Protein AF-A0A8T3PLX0-F1 (afdb_monomer_lite)

Sequence (278 aa):
MLVQTVNFISRRFQNVRSRTGQDPLANMEIDPLRPLNNLFWGYIQDEQHRLTLGRRNYEYDHHYGLRLEGKAVQDFRPADTRSKFLEGFHHLLRLCTVFYKQDDDTTVKADAFPVLNALKEVHLVLSQGAHNQFGDLPSTARIEMLMQEWLLARPEFREFLPTRIMVAYPEPWMDRVDAMKKLQGWTDTSVLHFRNLGMFGEQLLLSIRWGHWSDEFEPVKALNWARFFRPQAQGYIHAYRAATGVDLSADPTVNSPVDSTLPSVLLQKRLASQQRAS

pLDDT: mean 87.02, std 8.35, range [56.19, 97.38]

Structure (mmCIF, N/CA/C/O backbone):
data_AF-A0A8T3PLX0-F1
#
_entry.id   AF-A0A8T3PLX0-F1
#
loop_
_atom_site.group_PDB
_atom_site.id
_atom_site.type_symbol
_atom_site.label_atom_id
_atom_site.label_alt_id
_atom_site.label_comp_id
_atom_site.label_asym_id
_atom_site.label_entity_id
_atom_site.label_seq_id
_atom_site.pdbx_PDB_ins_code
_atom_site.Cartn_x
_atom_site.Cartn_y
_atom_site.Cartn_z
_atom_site.occupancy
_atom_site.B_iso_or_equiv
_atom_site.auth_seq_id
_atom_site.auth_comp_id
_atom_site.auth_asym_id
_atom_site.auth_atom_id
_atom_site.pdbx_PDB_model_num
ATOM 1 N N . MET A 1 1 ? -5.568 -3.834 8.697 1.00 87.19 1 MET A N 1
ATOM 2 C CA . MET A 1 1 ? -5.661 -3.818 10.175 1.00 87.19 1 MET A CA 1
ATOM 3 C C . MET A 1 1 ? -6.176 -2.495 10.728 1.00 87.19 1 MET A C 1
ATOM 5 O O . MET A 1 1 ? -7.030 -2.565 11.590 1.00 87.19 1 MET A O 1
ATOM 9 N N . LEU A 1 2 ? -5.762 -1.320 10.225 1.00 90.56 2 LEU A N 1
ATOM 10 C CA . LEU A 1 2 ? -6.274 -0.011 10.684 1.00 90.56 2 LEU A CA 1
ATOM 11 C C . LEU A 1 2 ? -7.813 0.045 10.807 1.00 90.56 2 LEU A C 1
ATOM 13 O O . LEU A 1 2 ? -8.345 0.199 11.902 1.00 90.56 2 LEU A O 1
ATOM 17 N N . VAL A 1 3 ? -8.521 -0.193 9.697 1.00 89.50 3 VAL A N 1
ATOM 18 C CA . VAL A 1 3 ? -9.997 -0.190 9.650 1.00 89.50 3 VAL A CA 1
ATOM 19 C C . VAL A 1 3 ? -10.603 -1.210 10.622 1.00 89.50 3 VAL A C 1
ATOM 21 O O . VAL A 1 3 ? -11.602 -0.938 11.279 1.00 89.50 3 VAL A O 1
ATOM 24 N N . GLN A 1 4 ? -9.989 -2.393 10.746 1.00 89.06 4 GLN A N 1
ATOM 25 C CA . GLN A 1 4 ? -10.444 -3.421 11.685 1.00 89.06 4 GLN A CA 1
ATOM 26 C C . GLN A 1 4 ? -10.292 -2.935 13.129 1.00 89.06 4 GLN A C 1
ATOM 28 O O . GLN A 1 4 ? -11.245 -3.041 13.892 1.00 89.06 4 GLN A O 1
ATOM 33 N N . THR A 1 5 ? -9.148 -2.345 13.488 1.00 90.50 5 THR A N 1
ATOM 34 C CA . THR A 1 5 ? -8.894 -1.777 14.819 1.00 90.50 5 THR A CA 1
ATOM 35 C C . THR A 1 5 ? -9.965 -0.768 15.198 1.00 90.50 5 THR A C 1
ATOM 37 O O . THR A 1 5 ? -10.588 -0.913 16.249 1.00 90.50 5 THR A O 1
ATOM 40 N N . VAL A 1 6 ? -10.228 0.205 14.324 1.00 90.31 6 VAL A N 1
ATOM 41 C CA . VAL A 1 6 ? -11.250 1.221 14.590 1.00 90.31 6 VAL A CA 1
ATOM 42 C C . VAL A 1 6 ? -12.630 0.581 14.723 1.00 90.31 6 VAL A C 1
ATOM 44 O O . VAL A 1 6 ? -13.338 0.895 15.668 1.00 90.31 6 VAL A O 1
ATOM 47 N N . ASN A 1 7 ? -12.988 -0.385 13.874 1.00 89.19 7 ASN A N 1
ATOM 48 C CA . ASN A 1 7 ? -14.279 -1.072 13.974 1.00 89.19 7 ASN A CA 1
ATOM 49 C C . ASN A 1 7 ? -14.461 -1.839 15.296 1.00 89.19 7 ASN A C 1
ATOM 51 O O . ASN A 1 7 ? -15.555 -1.823 15.859 1.00 89.19 7 ASN A O 1
ATOM 55 N N . PHE A 1 8 ? -13.418 -2.503 15.806 1.00 88.00 8 PHE A N 1
ATOM 56 C CA . PHE A 1 8 ? -13.477 -3.180 17.108 1.00 88.00 8 PHE A CA 1
ATOM 57 C C . PHE A 1 8 ? -13.639 -2.181 18.259 1.00 88.00 8 PHE A C 1
ATOM 59 O O . PHE A 1 8 ? -14.468 -2.401 19.141 1.00 88.00 8 PHE A O 1
ATOM 66 N N . ILE A 1 9 ? -12.916 -1.060 18.213 1.00 88.31 9 ILE A N 1
ATOM 67 C CA . ILE A 1 9 ? -13.046 0.020 19.198 1.00 88.31 9 ILE A CA 1
ATOM 68 C C . ILE A 1 9 ? -14.454 0.629 19.129 1.00 88.31 9 ILE A C 1
ATOM 70 O O . ILE A 1 9 ? -15.142 0.694 20.143 1.00 88.31 9 ILE A O 1
ATOM 74 N N . SER A 1 10 ? -14.942 0.989 17.939 1.00 88.00 10 SER A N 1
ATOM 75 C CA . SER A 1 10 ? -16.284 1.548 17.738 1.00 88.00 10 SER A CA 1
ATOM 76 C C . SER A 1 10 ? -17.392 0.618 18.236 1.00 88.00 10 SER A C 1
ATOM 78 O O . SER A 1 10 ? -18.343 1.085 18.858 1.00 88.00 10 SER A O 1
ATOM 80 N N . ARG A 1 11 ? -17.273 -0.699 18.017 1.00 86.69 11 ARG A N 1
ATOM 81 C CA . ARG A 1 11 ? -18.225 -1.677 18.570 1.00 86.69 11 ARG A CA 1
ATOM 82 C C . ARG A 1 11 ? -18.204 -1.700 20.089 1.00 86.69 11 ARG A C 1
ATOM 84 O O . ARG A 1 11 ? -19.271 -1.742 20.696 1.00 86.69 11 ARG A O 1
ATOM 91 N N . ARG A 1 12 ? -17.020 -1.612 20.704 1.00 84.75 12 ARG A N 1
ATOM 92 C CA . ARG A 1 12 ? -16.914 -1.533 22.163 1.00 84.75 12 ARG A CA 1
ATOM 93 C C . ARG A 1 12 ? -17.594 -0.279 22.716 1.00 84.75 12 ARG A C 1
ATOM 95 O O . ARG A 1 12 ? -18.319 -0.403 23.701 1.00 84.75 12 ARG A O 1
ATOM 102 N N . PHE A 1 13 ? -17.420 0.874 22.062 1.00 83.44 13 PHE A N 1
ATOM 103 C CA . PHE A 1 13 ? -18.099 2.137 22.403 1.00 83.44 13 PHE A CA 1
ATOM 104 C C . PHE A 1 13 ? -19.628 2.034 22.330 1.00 83.44 13 PHE A C 1
ATOM 106 O O . PHE A 1 13 ? -20.323 2.596 23.167 1.00 83.44 13 PHE A O 1
ATOM 113 N N . GLN A 1 14 ? -20.154 1.276 21.366 1.00 84.31 14 GLN A N 1
ATOM 114 C CA . GLN A 1 14 ? -21.589 0.988 21.246 1.00 84.31 14 GLN A CA 1
ATOM 115 C C . GLN A 1 14 ? -22.065 -0.134 22.184 1.00 84.31 14 GLN A C 1
ATOM 117 O O . GLN A 1 14 ? -23.212 -0.564 22.100 1.00 84.31 14 GLN A O 1
ATOM 122 N N . ASN A 1 15 ? -21.186 -0.649 23.049 1.00 84.44 15 ASN A N 1
ATOM 123 C CA . ASN A 1 15 ? -21.439 -1.800 2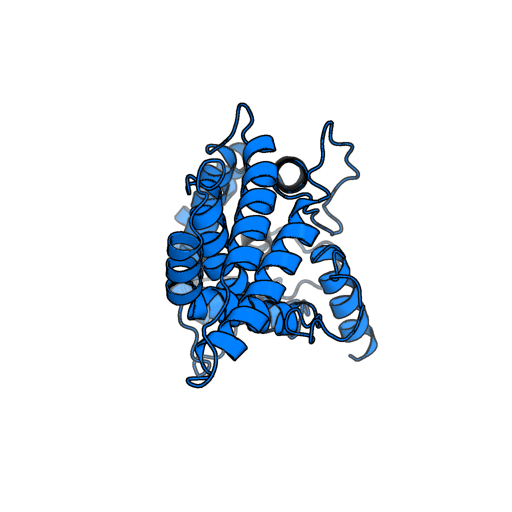3.912 1.00 84.44 15 ASN A CA 1
ATOM 124 C C . ASN A 1 15 ? -21.896 -3.063 23.147 1.00 84.44 15 ASN A C 1
ATOM 126 O O . ASN A 1 15 ? -22.687 -3.867 23.640 1.00 84.44 15 ASN A O 1
ATOM 130 N N . VAL A 1 16 ? -21.395 -3.246 21.921 1.00 83.88 16 VAL A N 1
ATOM 131 C CA . VAL A 1 16 ? -21.672 -4.416 21.083 1.00 83.88 16 VAL A CA 1
ATOM 132 C C . VAL A 1 16 ? -20.606 -5.475 21.332 1.00 83.88 16 VAL A C 1
ATOM 134 O O . VAL A 1 16 ? -19.431 -5.275 21.022 1.00 83.88 16 VAL A O 1
ATOM 137 N N . ARG A 1 17 ? -21.028 -6.634 21.841 1.00 78.06 17 ARG A N 1
ATOM 138 C CA . ARG A 1 17 ? -20.139 -7.769 22.115 1.00 78.06 17 ARG A CA 1
ATOM 139 C C . ARG A 1 17 ? -19.544 -8.356 20.833 1.00 78.06 17 ARG A C 1
ATOM 141 O O . ARG A 1 17 ? -20.221 -8.471 19.803 1.00 78.06 17 ARG A O 1
ATOM 148 N N . SER A 1 18 ? -18.289 -8.794 20.904 1.00 74.44 18 SER A N 1
ATOM 149 C CA . SER A 1 18 ? -17.660 -9.555 19.821 1.00 74.44 18 SER A CA 1
ATOM 150 C C . SER A 1 18 ? -18.424 -10.855 19.522 1.00 74.44 18 SER A C 1
ATOM 152 O O . SER A 1 18 ? -18.787 -11.613 20.421 1.00 74.44 18 SER A O 1
ATOM 154 N N . ARG A 1 19 ? -18.639 -11.156 18.233 1.00 67.25 19 ARG A N 1
ATOM 155 C CA . ARG A 1 19 ? -19.353 -12.369 17.780 1.00 67.25 19 ARG A CA 1
ATOM 156 C C . ARG A 1 19 ? -18.564 -13.665 18.004 1.00 67.25 19 ARG A C 1
ATOM 158 O O . ARG A 1 19 ? -19.139 -14.740 17.899 1.00 67.25 19 ARG A O 1
ATOM 165 N N . THR A 1 20 ? -17.260 -13.588 18.270 1.00 63.97 20 THR A N 1
ATOM 166 C CA . THR A 1 20 ? -16.352 -14.749 18.303 1.00 63.97 20 THR A CA 1
ATOM 167 C C . THR A 1 20 ? -16.112 -15.327 19.700 1.00 63.97 20 THR A C 1
ATOM 169 O O . THR A 1 20 ? -15.170 -16.091 19.880 1.00 63.97 20 THR A O 1
ATOM 172 N N . GLY A 1 21 ? -16.938 -14.990 20.697 1.00 61.47 21 GLY A N 1
ATOM 173 C CA . GLY A 1 21 ? -16.857 -15.530 22.066 1.00 61.47 21 GLY A CA 1
ATOM 174 C C . GLY A 1 21 ? -15.700 -14.963 22.901 1.00 61.47 21 GLY A C 1
ATOM 175 O O . GLY A 1 21 ? -15.902 -14.626 24.065 1.00 61.47 21 GLY A O 1
ATOM 176 N N . GLN A 1 22 ? -14.528 -14.773 22.292 1.00 68.50 22 GLN A N 1
ATOM 177 C CA . GLN A 1 22 ? -13.427 -13.980 22.831 1.00 68.50 22 GLN A CA 1
ATOM 178 C C . GLN A 1 22 ? -13.669 -12.496 22.534 1.00 68.50 22 GLN A C 1
ATOM 180 O O . GLN A 1 22 ? -13.756 -12.084 21.372 1.00 68.50 22 GLN A O 1
ATOM 185 N N . ASP A 1 23 ? -13.789 -11.701 23.595 1.00 75.88 23 ASP A N 1
ATOM 186 C CA . ASP A 1 23 ? -13.908 -10.246 23.524 1.00 75.88 23 ASP A CA 1
ATOM 187 C C . ASP A 1 23 ? -12.836 -9.596 24.415 1.00 75.88 23 ASP A C 1
ATOM 189 O O . ASP A 1 23 ? -13.100 -9.291 25.579 1.00 75.88 23 ASP A O 1
ATOM 193 N N . PRO A 1 24 ? -11.604 -9.415 23.897 1.00 78.62 24 PRO A N 1
ATOM 194 C CA . PRO A 1 24 ? -10.494 -8.846 24.664 1.00 78.62 24 PRO A CA 1
ATOM 195 C C . PRO A 1 24 ? -10.759 -7.416 25.154 1.00 78.62 24 PRO A C 1
ATOM 197 O O . PRO A 1 24 ? -10.095 -6.952 26.076 1.00 78.62 24 PRO A O 1
ATOM 200 N N . LEU A 1 25 ? -11.717 -6.714 24.537 1.00 82.19 25 LEU A N 1
ATOM 201 C CA . LEU A 1 25 ? -12.095 -5.349 24.898 1.00 82.19 25 LEU A CA 1
ATOM 202 C C . LEU A 1 25 ? -13.254 -5.303 25.906 1.00 82.19 25 LEU A C 1
ATOM 204 O O . LEU A 1 25 ? -13.581 -4.218 26.385 1.00 82.19 25 LEU A O 1
ATOM 208 N N . ALA A 1 26 ? -13.872 -6.439 26.254 1.00 75.75 26 ALA A N 1
ATOM 209 C CA . ALA A 1 26 ? -15.035 -6.475 27.145 1.00 75.75 26 ALA A CA 1
ATOM 210 C C . ALA A 1 26 ? -14.752 -5.817 28.503 1.00 75.75 26 ALA A C 1
ATOM 212 O O . ALA A 1 26 ? -15.547 -5.002 28.961 1.00 75.75 26 ALA A O 1
ATOM 213 N N . ASN A 1 27 ? -13.581 -6.083 29.086 1.00 71.69 27 ASN A N 1
ATOM 214 C CA . ASN A 1 27 ? -13.183 -5.534 30.387 1.00 71.69 27 ASN A CA 1
ATOM 215 C C . ASN A 1 27 ? -12.572 -4.128 30.300 1.00 71.69 27 ASN A C 1
ATOM 217 O O . ASN A 1 27 ? -12.205 -3.555 31.321 1.00 71.69 27 ASN A O 1
ATOM 221 N N . MET A 1 28 ? -12.445 -3.564 29.097 1.00 69.69 28 MET A N 1
ATOM 222 C CA . MET A 1 28 ? -11.996 -2.188 28.913 1.00 69.69 28 MET A CA 1
ATOM 223 C C . MET A 1 28 ? -13.212 -1.247 28.943 1.00 69.69 28 MET A C 1
ATOM 225 O O . MET A 1 28 ? -13.583 -0.665 27.926 1.00 69.69 28 MET A O 1
ATOM 229 N N . GLU A 1 29 ? -13.889 -1.167 30.093 1.00 61.53 29 GLU A N 1
ATOM 230 C CA . GLU A 1 29 ? -14.909 -0.145 30.387 1.00 61.53 29 GLU A CA 1
ATOM 231 C C . GLU A 1 29 ? -14.202 1.161 30.765 1.00 61.53 29 GLU A C 1
ATOM 233 O O . GLU A 1 29 ? -13.299 1.157 31.597 1.00 61.53 29 GLU A O 1
ATOM 238 N N . ILE A 1 30 ? -14.526 2.272 30.097 1.00 63.31 30 ILE A N 1
ATOM 239 C CA . ILE A 1 30 ? -13.592 3.402 29.982 1.00 63.31 30 ILE A CA 1
ATOM 240 C C . ILE A 1 30 ? -14.118 4.690 30.630 1.00 63.31 30 ILE A C 1
ATOM 242 O O . ILE A 1 30 ? -15.135 5.229 30.200 1.00 63.31 30 ILE A O 1
ATOM 246 N N . ASP A 1 31 ? -13.324 5.245 31.553 1.00 62.31 31 ASP A N 1
ATOM 247 C CA . ASP A 1 31 ? -13.280 6.671 31.936 1.00 62.31 31 ASP A CA 1
ATOM 248 C C . ASP A 1 31 ? -12.261 7.496 31.082 1.00 62.31 31 ASP A C 1
ATOM 250 O O . ASP A 1 31 ? -12.619 8.582 30.621 1.00 62.31 31 ASP A O 1
ATOM 254 N N . PRO A 1 32 ? -11.057 6.982 30.707 1.00 69.31 32 PRO A N 1
ATOM 255 C CA . PRO A 1 32 ? -10.049 7.720 29.910 1.00 69.31 32 PRO A CA 1
ATOM 256 C C . PRO A 1 32 ? -10.446 8.246 28.516 1.00 69.31 32 PRO A C 1
ATOM 258 O O . PRO A 1 32 ? -9.929 9.269 28.079 1.00 69.31 32 PRO A O 1
ATOM 261 N N . LEU A 1 33 ? -11.347 7.579 27.781 1.00 72.31 33 LEU A N 1
ATOM 262 C CA . LEU A 1 33 ? -11.781 8.019 26.444 1.00 72.31 33 LEU A CA 1
ATOM 263 C C . LEU A 1 33 ? -13.003 8.952 26.482 1.00 72.31 33 LEU A C 1
ATOM 265 O O . LEU A 1 33 ? -13.476 9.375 25.424 1.00 72.31 33 LEU A O 1
ATOM 269 N N . ARG A 1 34 ? -13.498 9.328 27.671 1.00 79.25 34 ARG A N 1
ATOM 270 C CA . ARG A 1 34 ? -14.586 10.310 27.824 1.00 79.25 34 ARG A CA 1
ATOM 271 C C . ARG A 1 34 ? -14.326 11.622 27.056 1.00 79.25 34 ARG A C 1
ATOM 273 O O . ARG A 1 34 ? -15.269 12.101 26.426 1.00 79.25 34 ARG A O 1
ATOM 280 N N . PRO A 1 35 ? -13.097 12.182 26.999 1.00 83.81 35 PRO A N 1
ATOM 281 C CA . PRO A 1 35 ? -12.817 13.380 26.201 1.00 83.81 35 PRO A CA 1
ATOM 282 C C . PRO A 1 35 ? -13.018 13.183 24.692 1.00 83.81 35 PRO A C 1
ATOM 284 O O . PRO A 1 35 ? -13.370 14.125 23.987 1.00 83.81 35 PRO A O 1
ATOM 287 N N . LEU A 1 36 ? -12.834 11.958 24.185 1.00 83.12 36 LEU A N 1
ATOM 288 C CA . LEU A 1 36 ? -12.997 11.630 22.765 1.00 83.12 36 LEU A CA 1
ATOM 289 C C . LEU A 1 36 ? -14.424 11.194 22.408 1.00 83.12 36 LEU A C 1
ATOM 291 O O . LEU A 1 36 ? -14.697 10.900 21.244 1.00 83.12 36 LEU A O 1
ATOM 295 N N . ASN A 1 37 ? -15.343 11.170 23.376 1.00 84.75 37 ASN A N 1
ATOM 296 C CA . ASN A 1 37 ? -16.688 10.628 23.200 1.00 84.75 37 ASN A CA 1
ATOM 297 C C . ASN A 1 37 ? -17.444 11.295 22.040 1.00 84.75 37 ASN A C 1
ATOM 299 O O . ASN A 1 37 ? -17.976 10.604 21.177 1.00 84.75 37 ASN A O 1
ATOM 303 N N . ASN A 1 38 ? -17.428 12.630 21.962 1.00 86.50 38 ASN A N 1
ATOM 304 C CA . ASN A 1 38 ? -18.122 13.365 20.897 1.00 86.50 38 ASN A CA 1
ATOM 305 C C . ASN A 1 38 ? -17.549 13.057 19.505 1.00 86.50 38 ASN A C 1
ATOM 307 O O . ASN A 1 38 ? -18.300 12.945 18.539 1.00 86.50 38 ASN A O 1
ATOM 311 N N . LEU A 1 39 ? -16.229 12.874 19.405 1.00 87.75 39 LEU A N 1
ATOM 312 C CA . LEU A 1 39 ? -15.559 12.547 18.145 1.00 87.75 39 LEU A CA 1
ATOM 313 C C . LEU A 1 39 ? -15.894 11.121 17.696 1.00 87.75 39 LEU A C 1
ATOM 315 O O . LEU A 1 39 ? -16.220 10.902 16.531 1.00 87.75 39 LEU A O 1
ATOM 319 N N . PHE A 1 40 ? -15.863 10.157 18.622 1.00 85.88 40 PHE A N 1
ATOM 320 C CA . PHE A 1 40 ? -16.219 8.770 18.324 1.00 85.88 40 PHE A CA 1
ATOM 321 C C . PHE A 1 40 ? -17.693 8.609 17.977 1.00 85.88 40 PHE A C 1
ATOM 323 O O . PHE A 1 40 ? -17.999 7.913 17.012 1.00 85.88 40 PHE A O 1
ATOM 330 N N . TRP A 1 41 ? -18.599 9.257 18.712 1.00 88.12 41 TRP A N 1
ATOM 331 C CA . TRP A 1 41 ? -20.021 9.222 18.378 1.00 88.12 41 TRP A CA 1
ATOM 332 C C . TRP A 1 41 ? -20.308 9.873 17.034 1.00 88.12 41 TRP A C 1
ATOM 334 O O . TRP A 1 41 ? -21.056 9.285 16.260 1.00 88.12 41 TRP A O 1
ATOM 344 N N . GLY A 1 42 ? -19.664 10.998 16.709 1.00 88.81 42 GLY A N 1
ATOM 345 C CA . GLY A 1 42 ? -19.757 11.593 15.374 1.00 88.81 42 GLY A CA 1
ATOM 346 C C . GLY A 1 42 ? -19.292 10.624 14.283 1.00 88.81 42 GLY A C 1
ATOM 347 O O . GLY A 1 42 ? -20.029 10.356 13.340 1.00 88.81 42 GLY A O 1
ATOM 348 N N . TYR A 1 43 ? -18.120 10.007 14.458 1.00 89.31 43 TYR A N 1
ATOM 349 C CA . TYR A 1 43 ? -17.585 9.011 13.520 1.00 89.31 43 TYR A CA 1
ATOM 350 C C . TYR A 1 43 ? -18.466 7.753 13.382 1.00 89.31 43 TYR A C 1
ATOM 352 O O . TYR A 1 43 ? -18.518 7.139 12.315 1.00 89.31 43 TYR A O 1
ATOM 360 N N . ILE A 1 44 ? -19.135 7.334 14.459 1.00 88.12 44 ILE A N 1
ATOM 361 C CA . ILE A 1 44 ? -20.063 6.195 14.460 1.00 88.12 44 ILE A CA 1
ATOM 362 C C . ILE A 1 44 ? -21.376 6.559 13.759 1.00 88.12 44 ILE A C 1
ATOM 364 O O . ILE A 1 44 ? -21.865 5.773 12.955 1.00 88.12 44 ILE A O 1
ATOM 368 N N . GLN A 1 45 ? -21.941 7.731 14.046 1.00 88.94 45 GLN A N 1
ATOM 369 C CA . GLN A 1 45 ? -23.195 8.196 13.446 1.00 88.94 45 GLN A CA 1
ATOM 370 C C . GLN A 1 45 ? -23.054 8.469 11.947 1.00 88.94 45 GLN A C 1
ATOM 372 O O . GLN A 1 45 ? -23.998 8.247 11.191 1.00 88.94 45 GLN A O 1
ATOM 377 N N . ASP A 1 46 ? -21.865 8.873 11.502 1.00 88.50 46 ASP A N 1
ATOM 378 C CA . ASP A 1 46 ? -21.561 9.120 10.091 1.00 88.50 46 ASP A CA 1
ATOM 379 C C . ASP A 1 46 ? -21.388 7.832 9.255 1.00 88.50 46 ASP A C 1
ATOM 381 O O . ASP A 1 46 ? -20.903 7.859 8.126 1.00 88.50 46 ASP A O 1
ATOM 385 N N . GLU A 1 47 ? -21.800 6.668 9.774 1.00 84.31 47 GLU A N 1
ATOM 386 C CA . GLU A 1 47 ? -21.667 5.383 9.083 1.00 84.31 47 GLU A CA 1
ATOM 387 C C . GLU A 1 47 ? -22.322 5.361 7.696 1.00 84.31 47 GLU A C 1
ATOM 389 O O . GLU A 1 47 ? -21.781 4.729 6.789 1.00 84.31 47 GLU A O 1
ATOM 394 N N . GLN A 1 48 ? -23.422 6.093 7.511 1.00 84.31 48 GLN A N 1
ATOM 395 C CA . GLN A 1 48 ? -24.141 6.187 6.237 1.00 84.31 48 GLN A CA 1
ATOM 396 C C . GLN A 1 48 ? -23.329 6.835 5.103 1.00 84.31 48 GLN A C 1
ATOM 398 O O . GLN A 1 48 ? -23.556 6.509 3.939 1.00 84.31 48 GLN A O 1
ATOM 403 N N . HIS A 1 49 ? -22.389 7.733 5.421 1.00 85.31 49 HIS A N 1
ATOM 404 C CA . HIS A 1 49 ? -21.565 8.421 4.422 1.00 85.31 49 HIS A CA 1
ATOM 405 C C . HIS A 1 49 ? -20.217 7.730 4.191 1.00 85.31 49 HIS A C 1
ATOM 407 O O . HIS A 1 49 ? -19.478 8.103 3.278 1.00 85.31 49 HIS A O 1
ATOM 413 N N . ARG A 1 50 ? -19.894 6.698 4.980 1.00 85.94 50 ARG A N 1
ATOM 414 C CA . ARG A 1 50 ? -18.663 5.924 4.811 1.00 85.94 50 ARG A CA 1
ATOM 415 C C . ARG A 1 50 ? -18.792 4.889 3.703 1.00 85.94 50 ARG A C 1
ATOM 417 O O . ARG A 1 50 ? -19.844 4.295 3.461 1.00 85.94 50 ARG A O 1
ATOM 424 N N . LEU A 1 51 ? -17.668 4.604 3.061 1.00 86.19 51 LEU A N 1
ATOM 425 C CA . LEU A 1 51 ? -17.563 3.561 2.055 1.00 86.19 51 LEU A CA 1
ATOM 426 C C . LEU A 1 51 ? -17.785 2.179 2.671 1.00 86.19 51 LEU A C 1
ATOM 428 O O . LEU A 1 51 ? -17.015 1.704 3.511 1.00 86.19 51 LEU A O 1
ATOM 432 N N . THR A 1 52 ? -18.800 1.482 2.167 1.00 87.62 52 THR A N 1
ATOM 433 C CA . THR A 1 52 ? -19.066 0.097 2.552 1.00 87.62 52 THR A CA 1
ATOM 434 C C . THR A 1 52 ? -17.948 -0.835 2.081 1.00 87.62 52 THR A C 1
ATOM 436 O O . THR A 1 52 ? -17.289 -0.608 1.062 1.00 87.62 52 THR A O 1
ATOM 439 N N . LEU A 1 53 ? -17.753 -1.940 2.810 1.00 86.56 53 LEU A N 1
ATOM 440 C CA . LEU A 1 53 ? -16.764 -2.962 2.452 1.00 86.56 53 LEU A CA 1
ATOM 441 C C . LEU A 1 53 ? -17.013 -3.532 1.049 1.00 86.56 53 LEU A C 1
ATOM 443 O O . LEU A 1 53 ? -16.065 -3.716 0.291 1.00 86.56 53 LEU A O 1
ATOM 447 N N . GLY A 1 54 ? -18.282 -3.770 0.701 1.00 87.00 54 GLY A N 1
ATOM 448 C CA . GLY A 1 54 ? -18.672 -4.252 -0.622 1.00 87.00 54 GLY A CA 1
ATOM 449 C C . GLY A 1 54 ? -18.240 -3.285 -1.721 1.00 87.00 54 GLY A C 1
ATOM 450 O O . GLY A 1 54 ? -17.543 -3.695 -2.645 1.00 87.00 54 GLY A O 1
ATOM 451 N N . ARG A 1 55 ? -18.559 -1.989 -1.578 1.00 86.19 55 ARG A N 1
ATOM 452 C CA . ARG A 1 55 ? -18.177 -0.970 -2.566 1.00 86.19 55 ARG A CA 1
ATOM 453 C C . ARG A 1 55 ? -16.659 -0.874 -2.727 1.00 86.19 55 ARG A C 1
ATOM 455 O O . ARG A 1 55 ? -16.176 -0.853 -3.850 1.00 86.19 55 ARG A O 1
ATOM 462 N N . ARG A 1 56 ? -15.896 -0.911 -1.628 1.00 87.12 56 ARG A N 1
ATOM 463 C CA . ARG A 1 56 ? -14.421 -0.945 -1.692 1.00 87.12 56 ARG A CA 1
ATOM 464 C C . ARG A 1 56 ? -13.894 -2.152 -2.457 1.00 87.12 56 ARG A C 1
ATOM 466 O O . ARG A 1 56 ? -12.952 -2.013 -3.225 1.00 87.12 56 ARG A O 1
ATOM 473 N N . ASN A 1 57 ? -14.489 -3.322 -2.243 1.00 88.94 57 ASN A N 1
ATOM 474 C CA . ASN A 1 57 ? -14.027 -4.552 -2.871 1.00 88.94 57 ASN A CA 1
ATOM 475 C C . ASN A 1 57 ? -14.241 -4.544 -4.393 1.00 88.94 57 ASN A C 1
ATOM 477 O O . ASN A 1 57 ? -13.325 -4.893 -5.130 1.00 88.94 57 ASN A O 1
ATOM 481 N N . TYR A 1 58 ? -15.410 -4.081 -4.857 1.00 87.81 58 TYR A N 1
ATOM 482 C CA . TYR A 1 58 ? -15.677 -3.899 -6.289 1.00 87.81 58 TYR A CA 1
ATOM 483 C C . TYR A 1 58 ? -14.663 -2.952 -6.940 1.00 87.81 58 TYR A C 1
ATOM 485 O O . TYR A 1 58 ? -14.165 -3.226 -8.025 1.00 87.81 58 TYR A O 1
ATOM 493 N N . GLU A 1 59 ? -14.316 -1.865 -6.261 1.00 86.25 59 GLU A N 1
ATOM 494 C CA . GLU A 1 59 ? -13.431 -0.838 -6.816 1.00 86.25 59 GLU A CA 1
ATOM 495 C C . GLU A 1 59 ? -11.962 -1.253 -6.807 1.00 86.25 59 GLU A C 1
ATOM 497 O O . GLU A 1 59 ? -11.224 -0.954 -7.741 1.00 86.25 59 GLU A O 1
ATOM 502 N N . TYR A 1 60 ? -11.513 -1.977 -5.780 1.00 87.88 60 TYR A N 1
ATOM 503 C CA . TYR A 1 60 ? -10.163 -2.543 -5.766 1.00 87.88 60 TYR A CA 1
ATOM 504 C C . TYR A 1 60 ? -9.975 -3.581 -6.876 1.00 87.88 60 TYR A C 1
ATOM 506 O O . TYR A 1 60 ? -8.925 -3.593 -7.527 1.00 87.88 60 TYR A O 1
ATOM 514 N N . ASP A 1 61 ? -10.999 -4.393 -7.145 1.00 88.94 61 ASP A N 1
ATOM 515 C CA . ASP A 1 61 ? -10.986 -5.353 -8.246 1.00 88.94 61 ASP A CA 1
ATOM 516 C C . ASP A 1 61 ? -11.012 -4.644 -9.611 1.00 88.94 61 ASP A C 1
ATOM 518 O O . ASP A 1 61 ? -10.226 -4.967 -10.508 1.00 88.94 61 ASP A O 1
ATOM 522 N N . HIS A 1 62 ? -11.836 -3.604 -9.739 1.00 87.44 62 HIS A N 1
ATOM 523 C CA . HIS A 1 62 ? -11.971 -2.851 -10.979 1.00 87.44 62 HIS A CA 1
ATOM 524 C C . HIS A 1 62 ? -10.758 -1.961 -11.300 1.00 87.44 62 HIS A C 1
ATOM 526 O O . HIS A 1 62 ? -10.415 -1.806 -12.467 1.00 87.44 62 HIS A O 1
ATOM 532 N N . HIS A 1 63 ? -10.070 -1.386 -10.308 1.00 85.31 63 HIS A N 1
ATOM 533 C CA . HIS A 1 63 ? -8.891 -0.541 -10.553 1.00 85.31 63 HIS A CA 1
ATOM 534 C C . HIS A 1 63 ? -7.576 -1.321 -10.613 1.00 85.31 63 HIS A C 1
ATOM 536 O O . HIS A 1 63 ? -6.672 -0.931 -11.353 1.00 85.31 63 HIS A O 1
ATOM 542 N N . TYR A 1 64 ? -7.447 -2.386 -9.820 1.00 87.44 64 TYR A N 1
ATOM 543 C CA . TYR A 1 64 ? -6.165 -3.062 -9.597 1.00 87.44 64 TYR A CA 1
ATOM 544 C C . TYR A 1 64 ? -6.261 -4.593 -9.634 1.00 87.44 64 TYR A C 1
ATOM 546 O O . TYR A 1 64 ? -5.251 -5.267 -9.453 1.00 87.44 64 TYR A O 1
ATOM 554 N N . GLY A 1 65 ? -7.453 -5.170 -9.807 1.00 87.94 65 GLY A N 1
ATOM 555 C CA . GLY A 1 65 ? -7.648 -6.620 -9.713 1.00 87.94 65 GLY A CA 1
ATOM 556 C C . GLY A 1 65 ? -7.418 -7.162 -8.302 1.00 87.94 65 GLY A C 1
ATOM 557 O O . GLY A 1 65 ? -7.209 -8.360 -8.130 1.00 87.94 65 GLY A O 1
ATOM 558 N N . LEU A 1 66 ? -7.412 -6.291 -7.287 1.00 89.25 66 LEU A N 1
ATOM 559 C CA . LEU A 1 66 ? -7.169 -6.666 -5.899 1.00 89.25 66 LEU A CA 1
ATOM 560 C C . LEU A 1 66 ? -8.487 -6.989 -5.204 1.00 89.25 66 LEU A C 1
ATOM 562 O O . LEU A 1 66 ? -9.427 -6.203 -5.241 1.00 89.25 66 LEU A O 1
ATOM 566 N N . ARG A 1 67 ? -8.524 -8.120 -4.500 1.00 88.69 67 ARG A N 1
ATOM 567 C CA . ARG A 1 67 ? -9.706 -8.570 -3.756 1.00 88.69 67 ARG A CA 1
ATOM 568 C C . ARG A 1 67 ? -9.414 -8.646 -2.273 1.00 88.69 67 ARG A C 1
ATOM 570 O O . ARG A 1 67 ? -8.366 -9.146 -1.859 1.00 88.69 67 ARG A O 1
ATOM 577 N N . LEU A 1 68 ? -10.348 -8.155 -1.473 1.00 87.31 68 LEU A N 1
ATOM 578 C CA . LEU A 1 68 ? -10.333 -8.320 -0.029 1.00 87.31 68 LEU A CA 1
ATOM 579 C C . LEU A 1 68 ? -10.792 -9.733 0.323 1.00 87.31 68 LEU A C 1
ATOM 581 O O . LEU A 1 68 ? -11.729 -10.251 -0.270 1.00 87.31 68 LEU A O 1
ATOM 585 N N . GLU A 1 69 ? -10.156 -10.320 1.330 1.00 84.75 69 GLU A N 1
ATOM 586 C CA . GLU A 1 69 ? -10.532 -11.615 1.892 1.00 84.75 69 GLU A CA 1
ATOM 587 C C . GLU A 1 69 ? -10.983 -11.428 3.341 1.00 84.75 69 GLU A C 1
ATOM 589 O O . GLU A 1 69 ? -10.383 -10.660 4.104 1.00 84.75 69 GLU A O 1
ATOM 594 N N . GLY A 1 70 ? -12.045 -12.126 3.741 1.00 79.25 70 GLY A N 1
ATOM 595 C CA . GLY A 1 70 ? -12.497 -12.138 5.129 1.00 79.25 70 GLY A CA 1
ATOM 596 C C . GLY A 1 70 ? -13.974 -12.464 5.309 1.00 79.25 70 GLY A C 1
ATOM 597 O O . GLY A 1 70 ? -14.773 -12.385 4.388 1.00 79.25 70 GLY A O 1
ATOM 598 N N . LYS A 1 71 ? -14.361 -12.757 6.556 1.00 73.94 71 LYS A N 1
ATOM 599 C CA . LYS A 1 71 ? -15.723 -13.202 6.923 1.00 73.94 71 LYS A CA 1
ATOM 600 C C . LYS A 1 71 ? -16.846 -12.220 6.560 1.00 73.94 71 LYS A C 1
ATOM 602 O O . LYS A 1 71 ? -18.002 -12.616 6.518 1.00 73.94 71 LYS A O 1
ATOM 607 N N . ALA A 1 72 ? -16.522 -10.937 6.405 1.00 74.00 72 ALA A N 1
ATOM 608 C CA . ALA A 1 72 ? -17.483 -9.883 6.078 1.00 74.00 72 ALA A CA 1
ATOM 609 C C . ALA A 1 72 ? -17.530 -9.559 4.575 1.00 74.00 72 ALA A C 1
ATOM 611 O O . ALA A 1 72 ? -18.367 -8.761 4.157 1.00 74.00 72 ALA A O 1
ATOM 612 N N . VAL A 1 73 ? -16.625 -10.138 3.781 1.00 79.88 73 VAL A N 1
ATOM 613 C CA . VAL A 1 73 ? -16.604 -9.963 2.332 1.00 79.88 73 VAL A CA 1
ATOM 614 C C . VAL A 1 73 ? -17.641 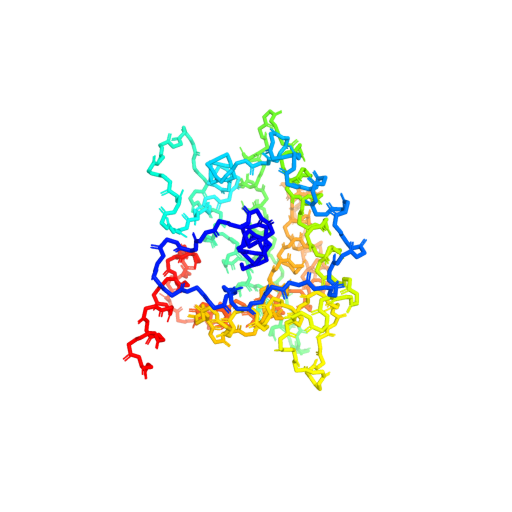-10.909 1.736 1.00 79.88 73 VAL A C 1
ATOM 616 O O . VAL A 1 73 ? -17.615 -12.106 2.001 1.00 79.88 73 VAL A O 1
ATOM 619 N N . GLN A 1 74 ? -18.589 -10.355 0.987 1.00 75.50 74 GLN A N 1
ATOM 620 C CA . GLN A 1 74 ? -19.597 -11.135 0.276 1.00 75.50 74 GLN A CA 1
ATOM 621 C C . GLN A 1 74 ? -19.046 -11.610 -1.069 1.00 75.50 74 GLN A C 1
ATOM 623 O O . GLN A 1 74 ? -18.223 -10.918 -1.676 1.00 75.50 74 GLN A O 1
ATOM 628 N N . ASP A 1 75 ? -19.551 -12.744 -1.554 1.00 76.62 75 ASP A N 1
ATOM 629 C CA . ASP A 1 75 ? -19.326 -13.167 -2.933 1.00 76.62 75 ASP A CA 1
ATOM 630 C C . ASP A 1 75 ? -19.871 -12.101 -3.884 1.00 76.62 75 ASP A C 1
ATOM 632 O O . ASP A 1 75 ? -21.018 -11.661 -3.770 1.00 76.62 75 ASP A O 1
ATOM 636 N N . PHE A 1 76 ? -19.035 -11.663 -4.820 1.00 82.31 76 PHE A N 1
ATOM 637 C CA . PHE A 1 76 ? -19.354 -10.566 -5.721 1.00 82.31 76 PHE A CA 1
ATOM 638 C C . PHE A 1 76 ? -18.935 -10.905 -7.152 1.00 82.31 76 PHE A C 1
ATOM 640 O O . PHE A 1 76 ? -17.989 -11.661 -7.377 1.00 82.31 76 PHE A O 1
ATOM 647 N N . ARG A 1 77 ? -19.678 -10.381 -8.133 1.00 84.88 77 ARG A N 1
ATOM 648 C CA . ARG A 1 77 ? -19.453 -10.628 -9.565 1.00 84.88 77 ARG A CA 1
ATOM 649 C C . ARG A 1 77 ? -19.266 -9.284 -10.272 1.00 84.88 77 ARG A C 1
ATOM 651 O O . ARG A 1 77 ? -20.263 -8.650 -10.611 1.00 84.88 77 ARG A O 1
ATOM 658 N N . PRO A 1 78 ? -18.019 -8.808 -10.420 1.00 87.25 78 PRO A N 1
ATOM 659 C CA . PRO A 1 78 ? -17.735 -7.542 -11.083 1.00 87.25 78 PRO A CA 1
ATOM 660 C C . PRO A 1 78 ? -17.993 -7.653 -12.591 1.00 87.25 78 PRO A C 1
ATOM 662 O O . PRO A 1 78 ? -17.882 -8.732 -13.171 1.00 87.25 78 PRO A O 1
ATOM 665 N N . ALA A 1 79 ? -18.335 -6.530 -13.224 1.00 86.75 79 ALA A N 1
ATOM 666 C CA . ALA A 1 79 ? -18.492 -6.461 -14.678 1.00 86.75 79 ALA A CA 1
ATOM 667 C C . ALA A 1 79 ? -17.139 -6.497 -15.412 1.00 86.75 79 ALA A C 1
ATOM 669 O O . ALA A 1 79 ? -17.069 -6.942 -16.553 1.00 86.75 79 ALA A O 1
ATOM 670 N N . ASP A 1 80 ? -16.078 -6.024 -14.756 1.00 86.62 80 ASP A N 1
ATOM 671 C CA . ASP A 1 80 ? -14.735 -5.912 -15.314 1.00 86.62 80 ASP A CA 1
ATOM 672 C C . ASP A 1 80 ? -13.688 -5.965 -14.185 1.00 86.62 80 ASP A C 1
ATOM 674 O O . ASP A 1 80 ? -13.904 -5.383 -13.120 1.00 86.62 80 ASP A O 1
ATOM 678 N N . THR A 1 81 ? -12.560 -6.636 -14.431 1.00 88.31 81 THR A N 1
ATOM 679 C CA . THR A 1 81 ? -11.489 -6.908 -13.459 1.00 88.31 81 THR A CA 1
ATOM 680 C C . THR A 1 81 ? -10.121 -6.617 -14.078 1.00 88.31 81 THR A C 1
ATOM 682 O O . THR A 1 81 ? -9.830 -7.033 -15.201 1.00 88.31 81 THR A O 1
ATOM 685 N N . ARG A 1 82 ? -9.208 -5.987 -13.327 1.00 89.62 82 ARG A N 1
ATOM 686 C CA . ARG A 1 82 ? -7.833 -5.693 -13.794 1.00 89.62 82 ARG A CA 1
ATOM 687 C C . ARG A 1 82 ? -6.845 -6.801 -13.431 1.00 89.62 82 ARG A C 1
ATOM 689 O O . ARG A 1 82 ? -5.899 -6.589 -12.678 1.00 89.62 82 ARG A O 1
ATOM 696 N N . SER A 1 83 ? -7.039 -7.991 -13.994 1.00 87.50 83 SER A N 1
ATOM 697 C CA . SER A 1 83 ? -6.241 -9.184 -13.659 1.00 87.50 83 SER A CA 1
ATOM 698 C C . SER A 1 83 ? -4.734 -9.039 -13.922 1.00 87.50 83 SER A C 1
ATOM 700 O O . SER A 1 83 ? -3.931 -9.573 -13.165 1.00 87.50 83 SER A O 1
ATOM 702 N N . LYS A 1 84 ? -4.339 -8.287 -14.957 1.00 90.88 84 LYS A N 1
ATOM 703 C CA . LYS A 1 84 ? -2.928 -8.121 -15.357 1.00 90.88 84 LYS A CA 1
ATOM 704 C C . LYS A 1 84 ? -2.149 -7.086 -14.546 1.00 90.88 84 LYS A C 1
ATOM 706 O O . LYS A 1 84 ? -0.930 -7.014 -14.670 1.00 90.88 84 LYS A O 1
ATOM 711 N N . PHE A 1 85 ? -2.826 -6.267 -13.740 1.00 93.12 85 PHE A N 1
ATOM 712 C CA . PHE A 1 85 ? -2.170 -5.160 -13.045 1.00 93.12 85 PHE A CA 1
ATOM 713 C C . PHE A 1 85 ? -1.086 -5.651 -12.081 1.00 93.12 85 PHE A C 1
ATOM 715 O O . PHE A 1 85 ? 0.039 -5.161 -12.126 1.00 93.12 85 PHE A O 1
ATOM 722 N N . LEU A 1 86 ? -1.415 -6.624 -11.227 1.00 92.75 86 LEU A N 1
ATOM 723 C CA . LEU A 1 86 ? -0.495 -7.105 -10.198 1.00 92.75 86 LEU A CA 1
ATOM 724 C C . LEU A 1 86 ? 0.754 -7.749 -10.811 1.00 92.75 86 LEU A C 1
ATOM 726 O O . LEU A 1 86 ? 1.868 -7.463 -10.380 1.00 92.75 86 LEU A O 1
ATOM 730 N N . GLU A 1 87 ? 0.563 -8.564 -11.849 1.00 92.44 87 GLU A N 1
ATOM 731 C CA . GLU A 1 87 ? 1.649 -9.183 -12.609 1.00 92.44 87 GLU A CA 1
ATOM 732 C C . GLU A 1 87 ? 2.561 -8.125 -13.244 1.00 92.44 87 GLU A C 1
ATOM 734 O O . GLU A 1 87 ? 3.770 -8.151 -13.017 1.00 92.44 87 GLU A O 1
ATOM 739 N N . GLY A 1 88 ? 1.989 -7.151 -13.962 1.00 93.50 88 GLY A N 1
ATOM 740 C CA . GLY A 1 88 ? 2.754 -6.072 -14.591 1.00 93.50 88 GLY A CA 1
ATOM 741 C C . GLY A 1 88 ? 3.498 -5.203 -13.573 1.00 93.50 88 GLY A C 1
ATOM 742 O O . GLY A 1 88 ? 4.661 -4.857 -13.776 1.00 93.50 88 GLY A O 1
ATOM 743 N N . PHE A 1 89 ? 2.871 -4.896 -12.435 1.00 95.19 89 PHE A N 1
ATOM 744 C CA . PHE A 1 89 ? 3.494 -4.097 -11.381 1.00 95.19 89 PHE A CA 1
ATOM 745 C C . PHE A 1 89 ? 4.650 -4.837 -10.695 1.00 95.19 89 PHE A C 1
ATOM 747 O O . PHE A 1 89 ? 5.721 -4.266 -10.492 1.00 95.19 89 PHE A O 1
ATOM 754 N N . HIS A 1 90 ? 4.481 -6.121 -10.376 1.00 94.56 90 HIS A N 1
ATOM 755 C CA . HIS A 1 90 ? 5.566 -6.938 -9.829 1.00 94.56 90 HIS A CA 1
ATOM 756 C C . HIS A 1 90 ? 6.692 -7.152 -10.847 1.00 94.56 90 HIS A C 1
ATOM 758 O O . HIS A 1 90 ? 7.866 -7.137 -10.472 1.00 94.56 90 HIS A O 1
ATOM 764 N N . HIS A 1 91 ? 6.357 -7.298 -12.131 1.00 94.12 91 HIS A N 1
ATOM 765 C CA . HIS A 1 91 ? 7.341 -7.384 -13.204 1.00 94.12 91 HIS A CA 1
ATOM 766 C C . HIS A 1 91 ? 8.177 -6.102 -13.303 1.00 94.12 91 HIS A C 1
ATOM 768 O O . HIS A 1 91 ? 9.405 -6.178 -13.312 1.00 94.12 91 HIS A O 1
ATOM 774 N N . LEU A 1 92 ? 7.533 -4.929 -13.264 1.00 95.31 92 LEU A N 1
ATOM 775 C CA . LEU A 1 92 ? 8.212 -3.633 -13.212 1.00 95.31 92 LEU A CA 1
ATOM 776 C C . LEU A 1 92 ? 9.181 -3.548 -12.023 1.00 95.31 92 LEU A C 1
ATOM 778 O O . LEU A 1 92 ? 10.343 -3.191 -12.204 1.00 95.31 92 LEU A O 1
ATOM 782 N N . LEU A 1 93 ? 8.734 -3.913 -10.817 1.00 95.06 93 LEU A N 1
ATOM 783 C CA . LEU A 1 93 ? 9.585 -3.896 -9.621 1.00 95.06 93 LEU A CA 1
ATOM 784 C C . LEU A 1 93 ? 10.799 -4.826 -9.753 1.00 95.06 93 LEU A C 1
ATOM 786 O O . LEU A 1 93 ? 11.895 -4.457 -9.328 1.00 95.06 93 LEU A O 1
ATOM 790 N N . ARG A 1 94 ? 10.627 -5.996 -10.377 1.00 93.06 94 ARG A N 1
ATOM 791 C CA . ARG A 1 94 ? 11.728 -6.919 -10.681 1.00 93.06 94 ARG A CA 1
ATOM 792 C C . ARG A 1 94 ? 12.699 -6.327 -11.705 1.00 93.06 94 ARG A C 1
ATOM 794 O O . ARG A 1 94 ? 13.903 -6.465 -11.544 1.00 93.06 94 ARG A O 1
ATOM 801 N N . LEU A 1 95 ? 12.224 -5.632 -12.736 1.00 93.88 95 LEU A N 1
ATOM 802 C CA . LEU A 1 95 ? 13.117 -4.952 -13.685 1.00 93.88 95 LEU A CA 1
ATOM 803 C C . LEU A 1 95 ? 13.883 -3.800 -13.029 1.00 93.88 95 LEU A C 1
ATOM 805 O O . LEU A 1 95 ? 15.064 -3.613 -13.318 1.00 93.88 95 LEU A O 1
ATOM 809 N N . CYS A 1 96 ? 13.261 -3.077 -12.095 1.00 94.69 96 CYS A N 1
ATOM 810 C CA . CYS A 1 96 ? 13.950 -2.054 -11.315 1.00 94.69 96 CYS A CA 1
ATOM 811 C C . CYS A 1 96 ? 15.127 -2.636 -10.520 1.00 94.69 96 CYS A C 1
ATOM 813 O O . CYS A 1 96 ? 16.181 -2.010 -10.479 1.00 94.69 96 CYS A O 1
ATOM 815 N N . THR A 1 97 ? 15.009 -3.831 -9.922 1.00 93.31 97 THR A N 1
ATOM 816 C CA . THR A 1 97 ? 16.138 -4.432 -9.182 1.00 93.31 97 THR A CA 1
ATOM 817 C C . THR A 1 97 ? 17.305 -4.791 -10.095 1.00 93.31 97 THR A C 1
ATOM 819 O O . THR A 1 97 ? 18.454 -4.577 -9.711 1.00 93.31 97 THR A O 1
ATOM 822 N N . VAL A 1 98 ? 17.028 -5.279 -11.306 1.00 92.25 98 VAL A N 1
ATOM 823 C CA . VAL A 1 98 ? 18.051 -5.540 -12.332 1.00 92.25 98 VAL A CA 1
ATOM 824 C C . VAL A 1 98 ? 18.732 -4.247 -12.749 1.00 92.25 98 VAL A C 1
ATOM 826 O O . VAL A 1 98 ? 19.959 -4.178 -12.756 1.00 92.25 98 VAL A O 1
ATOM 829 N N . PHE A 1 99 ? 17.936 -3.218 -13.037 1.00 94.00 99 PHE A N 1
ATOM 830 C CA . PHE A 1 99 ? 18.441 -1.898 -13.382 1.00 94.00 99 PHE A CA 1
ATOM 831 C C . PHE A 1 99 ? 19.337 -1.342 -12.270 1.00 94.00 99 PHE A C 1
ATOM 833 O O . PHE A 1 99 ? 20.431 -0.886 -12.564 1.00 94.00 99 PHE A O 1
ATOM 840 N N . TYR A 1 100 ? 18.951 -1.451 -10.993 1.00 94.69 100 TYR A N 1
ATOM 841 C CA . TYR A 1 100 ? 19.781 -0.964 -9.884 1.00 94.69 100 TYR A CA 1
ATOM 842 C C . TYR A 1 100 ? 21.116 -1.696 -9.767 1.00 94.69 100 TYR A C 1
ATOM 844 O O . TYR A 1 100 ? 22.123 -1.050 -9.505 1.00 94.69 100 TYR A O 1
ATOM 852 N N . LYS A 1 101 ? 21.145 -3.014 -10.003 1.00 92.06 101 LYS A N 1
ATOM 853 C CA . LYS A 1 101 ? 22.408 -3.771 -10.034 1.00 92.06 101 LYS A CA 1
ATOM 854 C C . LYS A 1 101 ? 23.336 -3.269 -11.146 1.00 92.06 101 LYS A C 1
ATOM 856 O O . LYS A 1 101 ? 24.533 -3.170 -10.923 1.00 92.06 101 LYS A O 1
ATOM 861 N N . GLN A 1 102 ? 22.786 -2.955 -12.321 1.00 92.31 102 GLN A N 1
ATOM 862 C CA . GLN A 1 102 ? 23.554 -2.409 -13.445 1.00 92.31 102 GLN A CA 1
ATOM 863 C C . GLN A 1 102 ? 23.970 -0.951 -13.219 1.00 92.31 102 GLN A C 1
ATOM 865 O O . GLN A 1 102 ? 25.048 -0.562 -13.636 1.00 92.31 102 GLN A O 1
ATOM 870 N N . ASP A 1 103 ? 23.120 -0.147 -12.580 1.00 92.81 103 ASP A N 1
ATOM 871 C CA . ASP A 1 103 ? 23.370 1.274 -12.309 1.00 92.81 103 ASP A CA 1
ATOM 872 C C . ASP A 1 103 ? 24.443 1.480 -11.228 1.00 92.81 103 ASP A C 1
ATOM 874 O O . ASP A 1 103 ? 25.176 2.465 -11.266 1.00 92.81 103 ASP A O 1
ATOM 878 N N . ASP A 1 104 ? 24.554 0.540 -10.284 1.00 91.88 104 ASP A N 1
ATOM 879 C CA . ASP A 1 104 ? 25.626 0.510 -9.282 1.00 91.88 104 ASP A CA 1
ATOM 880 C C . ASP A 1 104 ? 26.970 0.041 -9.865 1.00 91.88 104 ASP A C 1
ATOM 882 O O . ASP A 1 104 ? 28.029 0.366 -9.321 1.00 91.88 104 ASP A O 1
ATOM 886 N N . ASP A 1 105 ? 26.942 -0.726 -10.958 1.00 91.25 105 ASP A N 1
ATOM 887 C CA . ASP A 1 105 ? 28.141 -1.197 -11.640 1.00 91.25 105 ASP A CA 1
ATOM 888 C C . ASP A 1 105 ? 28.692 -0.107 -12.567 1.00 91.25 105 ASP A C 1
ATOM 890 O O . ASP A 1 105 ? 28.215 0.118 -13.678 1.00 91.25 105 ASP A O 1
ATOM 894 N N . THR A 1 106 ? 29.760 0.558 -12.128 1.00 89.00 106 THR A N 1
ATOM 895 C CA . THR A 1 106 ? 30.406 1.636 -12.892 1.00 89.00 106 THR A CA 1
ATOM 896 C C . THR A 1 106 ? 31.078 1.162 -14.184 1.00 89.00 106 THR A C 1
ATOM 898 O O . THR A 1 106 ? 31.514 1.997 -14.980 1.00 89.00 106 THR A O 1
ATOM 901 N N . THR A 1 107 ? 31.165 -0.152 -14.417 1.00 89.88 107 THR A N 1
ATOM 902 C CA . THR A 1 107 ? 31.754 -0.739 -15.629 1.00 89.88 107 THR A CA 1
ATOM 903 C C . THR A 1 107 ? 30.742 -0.948 -16.757 1.00 89.88 107 THR A C 1
ATOM 905 O O . THR A 1 107 ? 31.143 -1.138 -17.908 1.00 89.88 107 THR A O 1
ATOM 908 N N . VAL A 1 108 ? 29.439 -0.867 -16.466 1.00 88.56 108 VAL A N 1
ATOM 909 C CA . VAL A 1 108 ? 28.354 -1.115 -17.423 1.00 88.56 108 VAL A CA 1
ATOM 910 C C . VAL A 1 108 ? 27.491 0.134 -17.578 1.00 88.56 108 VAL A C 1
ATOM 912 O O . VAL A 1 108 ? 27.147 0.815 -16.618 1.00 88.56 108 VAL A O 1
ATOM 915 N N . LYS A 1 109 ? 27.080 0.445 -18.812 1.00 87.06 109 LYS A N 1
ATOM 916 C CA . LYS A 1 109 ? 26.034 1.447 -19.034 1.00 87.06 109 LYS A CA 1
ATOM 917 C C . LYS A 1 109 ? 24.676 0.786 -18.807 1.00 87.06 109 LYS A C 1
ATOM 919 O O . LYS A 1 109 ? 24.242 0.004 -19.650 1.00 87.06 109 LYS A O 1
ATOM 924 N N . ALA A 1 110 ? 24.028 1.102 -17.689 1.00 90.12 110 ALA A N 1
ATOM 925 C CA . ALA A 1 110 ? 22.715 0.560 -17.352 1.00 90.12 110 ALA A CA 1
ATOM 926 C C . ALA A 1 110 ? 21.678 0.837 -18.455 1.00 90.12 110 ALA A C 1
ATOM 928 O O . ALA A 1 110 ? 21.546 1.971 -18.932 1.00 90.12 110 ALA A O 1
ATOM 929 N N . ASP A 1 111 ? 20.935 -0.201 -18.842 1.00 90.06 111 ASP A N 1
ATOM 930 C CA . ASP A 1 111 ? 19.862 -0.096 -19.828 1.00 90.06 111 ASP A CA 1
ATOM 931 C C . ASP A 1 111 ? 18.511 0.091 -19.126 1.00 90.06 111 ASP A C 1
ATOM 933 O O . ASP A 1 111 ? 18.020 -0.787 -18.417 1.00 90.06 111 ASP A O 1
ATOM 937 N N . ALA A 1 112 ? 17.897 1.256 -19.330 1.00 94.06 112 ALA A N 1
ATOM 938 C CA . ALA A 1 112 ? 16.585 1.583 -18.778 1.00 94.06 112 ALA A CA 1
ATOM 939 C C . ALA A 1 112 ? 15.422 1.258 -19.732 1.00 94.06 112 ALA A C 1
ATOM 941 O O . ALA A 1 112 ? 14.260 1.453 -19.368 1.00 94.06 112 ALA A O 1
ATOM 942 N N . PHE A 1 113 ? 15.693 0.766 -20.945 1.00 94.19 113 PHE A N 1
ATOM 943 C CA . PHE A 1 113 ? 14.652 0.465 -21.927 1.00 94.19 113 PHE A CA 1
ATOM 944 C C . PHE A 1 113 ? 13.654 -0.616 -21.462 1.00 94.19 113 PHE A C 1
ATOM 946 O O . PHE A 1 113 ? 12.448 -0.416 -21.639 1.00 94.19 113 PHE A O 1
ATOM 953 N N . PRO A 1 114 ? 14.070 -1.709 -20.785 1.00 94.81 114 PRO A N 1
ATOM 954 C CA . PRO A 1 114 ? 13.122 -2.666 -20.212 1.00 94.81 114 PRO A CA 1
ATOM 955 C C . PRO A 1 114 ? 12.189 -2.025 -19.176 1.00 94.81 114 PRO A C 1
ATOM 957 O O . PRO A 1 114 ? 10.988 -2.290 -19.174 1.00 94.81 114 PRO A O 1
ATOM 960 N N . VAL A 1 115 ? 12.724 -1.134 -18.332 1.00 95.56 115 VAL A N 1
ATOM 961 C CA . VAL A 1 115 ? 11.934 -0.398 -17.332 1.00 95.56 115 VAL A CA 1
ATOM 962 C C . VAL A 1 115 ? 10.919 0.517 -18.018 1.00 95.56 115 VAL A C 1
ATOM 964 O O . VAL A 1 115 ? 9.766 0.557 -17.597 1.00 95.56 115 VAL A O 1
ATOM 967 N N . LEU A 1 116 ? 11.304 1.202 -19.102 1.00 96.31 116 LEU A N 1
ATOM 968 C CA . LEU A 1 116 ? 10.386 2.030 -19.893 1.00 96.31 116 LEU A CA 1
ATOM 969 C C . LEU A 1 116 ? 9.201 1.215 -20.428 1.00 96.31 116 LEU A C 1
ATOM 971 O O . LEU A 1 116 ? 8.057 1.638 -20.277 1.00 96.31 116 LEU A O 1
ATOM 975 N N . ASN A 1 117 ? 9.453 0.046 -21.020 1.00 96.06 117 ASN A N 1
ATOM 976 C CA . ASN A 1 117 ? 8.380 -0.793 -21.560 1.00 96.06 117 ASN A CA 1
ATOM 977 C C . ASN A 1 117 ? 7.432 -1.282 -20.460 1.00 96.06 117 ASN A C 1
ATOM 979 O O . ASN A 1 117 ? 6.217 -1.163 -20.606 1.00 96.06 117 ASN A O 1
ATOM 983 N N . ALA A 1 118 ? 7.963 -1.727 -19.320 1.00 95.56 118 ALA A N 1
ATOM 984 C CA . ALA A 1 118 ? 7.123 -2.125 -18.193 1.00 95.56 118 ALA A CA 1
ATOM 985 C C . ALA A 1 118 ? 6.323 -0.947 -17.605 1.00 95.56 118 ALA A C 1
ATOM 987 O O . ALA A 1 118 ? 5.154 -1.110 -17.255 1.00 95.56 118 ALA A O 1
ATOM 988 N N . LEU A 1 119 ? 6.899 0.260 -17.546 1.00 96.38 119 LEU A N 1
ATOM 989 C CA . LEU A 1 119 ? 6.172 1.472 -17.150 1.00 96.38 119 LEU A CA 1
ATOM 990 C C . LEU A 1 119 ? 5.007 1.766 -18.098 1.00 96.38 119 LEU A C 1
ATOM 992 O O . LEU A 1 119 ? 3.911 2.072 -17.627 1.00 96.38 119 LEU A O 1
ATOM 996 N N . LYS A 1 120 ? 5.216 1.631 -19.412 1.00 95.62 120 LYS A N 1
ATOM 997 C CA . LYS A 1 120 ? 4.157 1.786 -20.419 1.00 95.62 120 LYS A CA 1
ATOM 998 C C . LYS A 1 120 ? 3.041 0.768 -20.243 1.00 95.62 120 LYS A C 1
ATOM 1000 O O . LYS A 1 120 ? 1.874 1.145 -20.278 1.00 95.62 120 LYS A O 1
ATOM 1005 N N . GLU A 1 121 ? 3.384 -0.499 -20.039 1.00 94.00 121 GLU A N 1
ATOM 1006 C CA . GLU A 1 121 ? 2.403 -1.569 -19.845 1.00 94.00 121 GLU A CA 1
ATOM 1007 C C . GLU A 1 121 ? 1.563 -1.344 -18.586 1.00 94.00 121 GLU A C 1
ATOM 1009 O O . GLU A 1 121 ? 0.332 -1.385 -18.644 1.00 94.00 121 GLU A O 1
ATOM 1014 N N . VAL A 1 122 ? 2.204 -1.030 -17.455 1.00 94.62 122 VAL A N 1
ATOM 1015 C CA . VAL A 1 122 ? 1.495 -0.731 -16.203 1.00 94.62 122 VAL A CA 1
ATOM 1016 C C . VAL A 1 122 ? 0.645 0.532 -16.353 1.00 94.62 122 VAL A C 1
ATOM 1018 O O . VAL A 1 122 ? -0.511 0.538 -15.929 1.00 94.62 122 VAL A O 1
ATOM 1021 N N . HIS A 1 123 ? 1.170 1.585 -16.986 1.00 94.50 123 HIS A N 1
ATOM 1022 C CA . HIS A 1 123 ? 0.416 2.805 -17.272 1.00 94.50 123 HIS A CA 1
ATOM 1023 C C . HIS A 1 123 ? -0.822 2.519 -18.132 1.00 94.50 123 HIS A C 1
ATOM 1025 O O . HIS A 1 123 ? -1.914 2.981 -17.802 1.00 94.50 123 HIS A O 1
ATOM 1031 N N . LEU A 1 124 ? -0.690 1.701 -19.179 1.00 92.44 124 LEU A N 1
ATOM 1032 C CA . LEU A 1 124 ? -1.802 1.315 -20.043 1.00 92.44 124 LEU A CA 1
ATOM 1033 C C . LEU A 1 124 ? -2.885 0.567 -19.254 1.00 92.44 124 LEU A C 1
ATOM 1035 O O . LEU A 1 124 ? -4.057 0.937 -19.330 1.00 92.44 124 LEU A O 1
ATOM 1039 N N . VAL A 1 125 ? -2.510 -0.423 -18.437 1.00 91.75 125 VAL A N 1
ATOM 1040 C CA . VAL A 1 125 ? -3.466 -1.154 -17.584 1.00 91.75 125 VAL A CA 1
ATOM 1041 C C . VAL A 1 125 ? -4.159 -0.216 -16.589 1.00 91.75 125 VAL A C 1
ATOM 1043 O O . VAL A 1 125 ? -5.367 -0.320 -16.376 1.00 91.75 125 VAL A O 1
ATOM 1046 N N . LEU A 1 126 ? -3.423 0.734 -16.005 1.00 89.12 126 LEU A N 1
ATOM 1047 C CA . LEU A 1 126 ? -3.985 1.732 -15.095 1.00 89.12 126 LEU A CA 1
ATOM 1048 C C . LEU A 1 126 ? -4.947 2.695 -15.803 1.00 89.12 126 LEU A C 1
ATOM 1050 O O . LEU A 1 126 ? -5.981 3.036 -15.229 1.00 89.12 126 LEU A O 1
ATOM 1054 N N . SER A 1 127 ? -4.633 3.107 -17.034 1.00 87.88 127 SER A N 1
ATOM 1055 C CA . SER A 1 127 ? -5.466 4.014 -17.834 1.00 87.88 127 SER A CA 1
ATOM 1056 C C . SER A 1 127 ? -6.813 3.387 -18.207 1.00 87.88 127 SER A C 1
ATOM 1058 O O . SER A 1 127 ? -7.838 4.059 -18.159 1.00 87.88 127 SER A O 1
ATOM 1060 N N . GLN A 1 128 ? -6.853 2.072 -18.447 1.00 83.88 128 GLN A N 1
ATOM 1061 C CA . GLN A 1 128 ? -8.103 1.334 -18.671 1.00 83.88 128 GLN A CA 1
ATOM 1062 C C . GLN A 1 128 ? -9.017 1.340 -17.437 1.00 83.88 128 GLN A C 1
ATOM 1064 O O . GLN A 1 128 ? -10.225 1.158 -17.552 1.00 83.88 128 GLN A O 1
ATOM 1069 N N . GLY A 1 129 ? -8.457 1.512 -16.236 1.00 73.88 129 GLY A N 1
ATOM 1070 C CA . GLY A 1 129 ? -9.209 1.650 -14.987 1.00 73.88 129 GLY A CA 1
ATOM 1071 C C . GLY A 1 129 ? -9.702 3.073 -14.697 1.00 73.88 129 GLY A C 1
ATOM 1072 O O . GLY A 1 129 ? -10.290 3.290 -13.636 1.00 73.88 129 GLY A O 1
ATOM 1073 N N . ALA A 1 130 ? -9.449 4.051 -15.574 1.00 73.00 130 ALA A N 1
ATOM 1074 C CA . ALA A 1 130 ? -9.953 5.416 -15.434 1.00 73.00 130 ALA A CA 1
ATOM 1075 C C . ALA A 1 130 ? -11.412 5.493 -15.918 1.00 73.00 130 ALA A C 1
ATOM 1077 O O . ALA A 1 130 ? -11.696 5.867 -17.053 1.00 73.00 130 ALA A O 1
ATOM 1078 N N . HIS A 1 131 ? -12.335 5.063 -15.054 1.00 73.00 131 HIS A N 1
ATOM 1079 C CA . HIS A 1 131 ? -13.779 5.052 -15.314 1.00 73.00 131 HIS A CA 1
ATOM 1080 C C . HIS A 1 131 ? -14.489 6.305 -14.774 1.00 73.00 131 HIS A C 1
ATOM 1082 O O . HIS A 1 131 ? -13.865 7.221 -14.248 1.00 73.00 131 HIS A O 1
ATOM 1088 N N . ASN A 1 132 ? -15.817 6.337 -14.875 1.00 66.19 132 ASN A N 1
ATOM 1089 C CA . ASN A 1 132 ? -16.641 7.505 -14.552 1.00 66.19 132 ASN A CA 1
ATOM 1090 C C . ASN A 1 132 ? -16.569 7.979 -13.085 1.00 66.19 132 ASN A C 1
ATOM 1092 O O . ASN A 1 132 ? -16.882 9.137 -12.837 1.00 66.19 132 ASN A O 1
ATOM 1096 N N . GLN A 1 133 ? -16.186 7.130 -12.120 1.00 65.44 133 GLN A N 1
ATOM 1097 C CA . GLN A 1 133 ? -15.979 7.532 -10.710 1.00 65.44 133 GLN A CA 1
ATOM 1098 C C . GLN A 1 133 ? -14.494 7.622 -10.333 1.00 65.44 133 GLN A C 1
ATOM 1100 O O . GLN A 1 133 ? -14.128 7.578 -9.153 1.00 65.44 133 GLN A O 1
ATOM 1105 N N . PHE A 1 134 ? -13.615 7.704 -11.332 1.00 68.56 134 PHE A N 1
ATOM 1106 C CA . PHE A 1 134 ? -12.186 7.830 -11.111 1.00 68.56 134 PHE A CA 1
ATOM 1107 C C . PHE A 1 134 ? -11.871 9.077 -10.272 1.00 68.56 134 PHE A C 1
ATOM 1109 O O . PHE A 1 134 ? -12.255 10.191 -10.608 1.00 68.56 134 PHE A O 1
ATOM 1116 N N . GLY A 1 135 ? -11.141 8.877 -9.175 1.00 70.75 135 GLY A N 1
ATOM 1117 C CA . GLY A 1 135 ? -10.714 9.947 -8.269 1.00 70.75 135 GLY A CA 1
ATOM 1118 C C . GLY A 1 135 ? -11.609 10.130 -7.042 1.00 70.75 135 GLY A C 1
ATOM 1119 O O . GLY A 1 135 ? -11.073 10.263 -5.940 1.00 70.75 135 GLY A O 1
ATOM 1120 N N . ASP A 1 136 ? -12.931 10.025 -7.178 1.00 77.00 136 ASP A N 1
ATOM 1121 C CA . ASP A 1 136 ? -13.867 10.243 -6.062 1.00 77.00 136 ASP A CA 1
ATOM 1122 C C . ASP A 1 136 ? -13.722 9.180 -4.969 1.00 77.00 136 ASP A C 1
ATOM 1124 O O . ASP A 1 136 ? -13.568 9.477 -3.778 1.00 77.00 136 ASP A O 1
ATOM 1128 N N . LEU A 1 137 ? -13.724 7.907 -5.367 1.00 79.38 137 LEU A N 1
ATOM 1129 C CA . LEU A 1 137 ? -13.657 6.804 -4.417 1.00 79.38 137 LEU A CA 1
ATOM 1130 C C . LEU A 1 137 ? -12.279 6.649 -3.745 1.00 79.38 137 LEU A C 1
ATOM 1132 O O . LEU A 1 137 ? -12.227 6.464 -2.526 1.00 79.38 137 LEU A O 1
ATOM 1136 N N . PRO A 1 138 ? -11.147 6.773 -4.466 1.00 80.25 138 PRO A N 1
ATOM 1137 C CA . PRO A 1 138 ? -9.837 6.850 -3.827 1.00 80.25 138 PRO A CA 1
ATOM 1138 C C . PRO A 1 138 ? -9.725 8.011 -2.830 1.00 80.25 138 PRO A C 1
ATOM 1140 O O . PRO A 1 138 ? -9.177 7.819 -1.745 1.00 80.25 138 PRO A O 1
ATOM 1143 N N . SER A 1 139 ? -10.281 9.184 -3.155 1.00 83.75 139 SER A N 1
ATOM 1144 C CA . SER A 1 139 ? -10.238 10.361 -2.276 1.00 83.75 139 SER A CA 1
ATOM 1145 C C . SER A 1 139 ? -11.063 10.153 -1.009 1.00 83.75 139 SER A C 1
ATOM 1147 O O . SER A 1 139 ? -10.559 10.367 0.092 1.00 83.75 139 SER A O 1
ATOM 1149 N N . THR A 1 140 ? -12.296 9.659 -1.135 1.00 87.06 140 THR A N 1
ATOM 1150 C CA . THR A 1 140 ? -13.152 9.333 0.021 1.00 87.06 140 THR A CA 1
ATOM 1151 C C . THR A 1 140 ? -12.526 8.251 0.902 1.00 87.06 140 THR A C 1
ATOM 1153 O O . THR A 1 140 ? -12.430 8.427 2.117 1.00 87.06 140 THR A O 1
ATOM 1156 N N . ALA A 1 141 ? -11.985 7.180 0.310 1.00 85.81 141 ALA A N 1
ATOM 1157 C CA . ALA A 1 141 ? -11.262 6.149 1.055 1.00 85.81 141 ALA A CA 1
ATOM 1158 C C . ALA A 1 141 ? -10.034 6.712 1.785 1.00 85.81 141 ALA A C 1
ATOM 1160 O O . ALA A 1 141 ? -9.769 6.324 2.925 1.00 85.81 141 ALA A O 1
ATOM 1161 N N . ARG A 1 142 ? -9.295 7.637 1.157 1.00 87.75 142 ARG A N 1
ATOM 1162 C CA . ARG A 1 142 ? -8.124 8.266 1.771 1.00 87.75 142 ARG A CA 1
ATOM 1163 C C . ARG A 1 142 ? -8.504 9.180 2.930 1.00 87.75 142 ARG A C 1
ATOM 1165 O O . ARG A 1 142 ? -7.861 9.098 3.973 1.00 87.75 142 ARG A O 1
ATOM 1172 N N . ILE A 1 143 ? -9.545 9.998 2.776 1.00 90.44 143 ILE A N 1
ATOM 1173 C CA . ILE A 1 143 ? -10.072 10.851 3.851 1.00 90.44 143 ILE A CA 1
ATOM 1174 C C . ILE A 1 143 ? -10.452 9.985 5.056 1.00 90.44 143 ILE A C 1
ATOM 1176 O O . ILE A 1 143 ? -10.026 10.266 6.173 1.00 90.44 143 ILE A O 1
ATOM 1180 N N . GLU A 1 144 ? -11.165 8.878 4.835 1.00 89.56 144 GLU A N 1
ATOM 1181 C CA . GLU A 1 144 ? -11.515 7.947 5.910 1.00 89.56 144 GLU A CA 1
ATOM 1182 C C . GLU A 1 144 ? -10.296 7.332 6.605 1.00 89.56 144 GLU A C 1
ATOM 1184 O O . GLU A 1 144 ? -10.267 7.265 7.834 1.00 89.56 144 GLU A O 1
ATOM 1189 N N . MET A 1 145 ? -9.286 6.888 5.850 1.00 91.12 145 MET A N 1
ATOM 1190 C CA . MET A 1 145 ? -8.060 6.331 6.435 1.00 91.12 145 MET A CA 1
ATOM 1191 C C . MET A 1 145 ? -7.319 7.372 7.280 1.00 91.12 145 MET A C 1
ATOM 1193 O O . MET A 1 145 ? -6.949 7.071 8.412 1.00 91.12 145 MET A O 1
ATOM 1197 N N . LEU A 1 146 ? -7.185 8.605 6.786 1.00 92.81 146 LEU A N 1
ATOM 1198 C CA . LEU A 1 146 ? -6.537 9.696 7.520 1.00 92.81 146 LEU A CA 1
ATOM 1199 C C . LEU A 1 146 ? -7.308 10.073 8.790 1.00 92.81 146 LEU A C 1
ATOM 1201 O O . LEU A 1 146 ? -6.696 10.302 9.833 1.00 92.81 146 LEU A O 1
ATOM 1205 N N . MET A 1 147 ? -8.644 10.091 8.742 1.00 92.44 147 MET A N 1
ATOM 1206 C CA . MET A 1 147 ? -9.467 10.308 9.937 1.00 92.44 147 MET A CA 1
ATOM 1207 C C . MET A 1 147 ? -9.250 9.202 10.976 1.00 92.44 147 MET A C 1
ATOM 1209 O O . MET A 1 147 ? -9.112 9.494 12.162 1.00 92.44 147 MET A O 1
ATOM 1213 N N . GLN A 1 148 ? -9.183 7.939 10.547 1.00 93.00 148 GLN A N 1
ATOM 1214 C CA . GLN A 1 148 ? -8.926 6.798 11.433 1.00 93.00 148 GLN A CA 1
ATOM 1215 C C . GLN A 1 148 ? -7.528 6.853 12.061 1.00 93.00 148 GLN A C 1
ATOM 1217 O O . GLN A 1 148 ? -7.385 6.612 13.261 1.00 93.00 148 GLN A O 1
ATOM 1222 N N . GLU A 1 149 ? -6.505 7.190 11.276 1.00 94.06 149 GLU A N 1
ATOM 1223 C CA . GLU A 1 149 ? -5.138 7.400 11.763 1.00 94.06 149 GLU A CA 1
ATOM 1224 C C . GLU A 1 149 ? -5.091 8.544 12.778 1.00 94.06 149 GLU A C 1
ATOM 1226 O O . GLU A 1 149 ? -4.553 8.377 13.872 1.00 94.06 149 GLU A O 1
ATOM 1231 N N . TRP A 1 150 ? -5.725 9.678 12.476 1.00 93.62 150 TRP A N 1
ATOM 1232 C CA . TRP A 1 150 ? -5.791 10.822 13.384 1.00 93.62 150 TRP A CA 1
ATOM 1233 C C . TRP A 1 150 ? -6.487 10.479 14.706 1.00 93.62 150 TRP A C 1
ATOM 1235 O O . TRP A 1 150 ? -5.985 10.814 15.780 1.00 93.62 150 TRP A O 1
ATOM 1245 N N . LEU A 1 151 ? -7.612 9.765 14.638 1.00 91.44 151 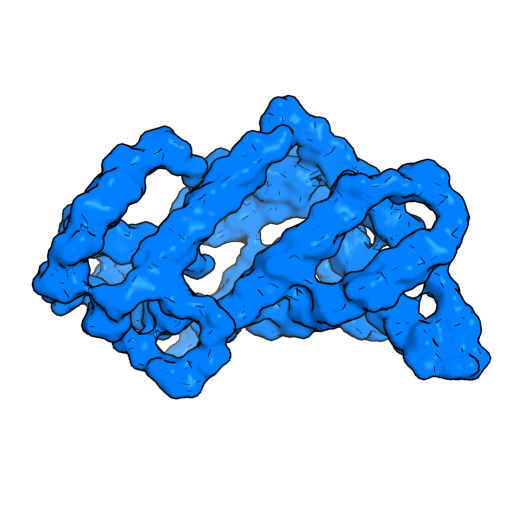LEU A N 1
ATOM 1246 C CA . LEU A 1 151 ? -8.389 9.354 15.804 1.00 91.44 151 LEU A CA 1
ATOM 1247 C C . LEU A 1 151 ? -7.590 8.414 16.719 1.00 91.44 151 LEU A C 1
ATOM 1249 O O . LEU A 1 151 ? -7.643 8.550 17.938 1.00 91.44 151 LEU A O 1
ATOM 1253 N N . LEU A 1 152 ? -6.820 7.485 16.146 1.00 91.62 152 LEU A N 1
ATOM 1254 C CA . LEU A 1 152 ? -5.967 6.567 16.908 1.00 91.62 152 LEU A CA 1
ATOM 1255 C C . LEU A 1 152 ? -4.673 7.217 17.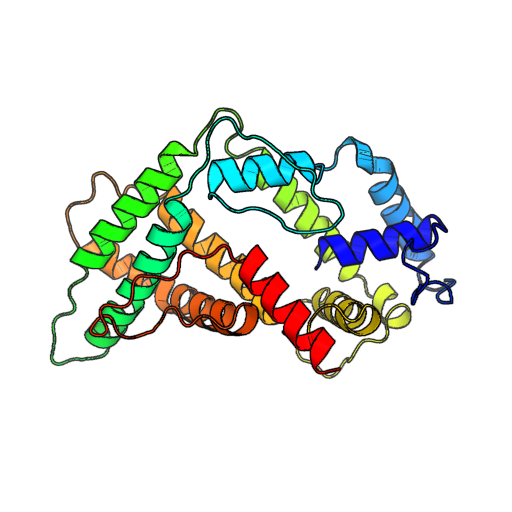412 1.00 91.62 152 LEU A C 1
ATOM 1257 O O . LEU A 1 152 ? -4.122 6.777 18.419 1.00 91.62 152 LEU A O 1
ATOM 1261 N N . ALA A 1 153 ? -4.184 8.264 16.746 1.00 92.19 153 ALA A N 1
ATOM 1262 C CA . ALA A 1 153 ? -3.002 9.015 17.169 1.00 92.19 153 ALA A CA 1
ATOM 1263 C C . ALA A 1 153 ? -3.233 9.845 18.447 1.00 92.19 153 ALA A C 1
ATOM 1265 O O . ALA A 1 153 ? -2.280 10.362 19.036 1.00 92.19 153 ALA A O 1
ATOM 1266 N N . ARG A 1 154 ? -4.491 9.980 18.878 1.00 91.12 154 ARG A N 1
ATOM 1267 C CA . ARG A 1 154 ? -4.895 10.720 20.072 1.00 91.12 154 ARG A CA 1
ATOM 1268 C C . ARG A 1 154 ? -4.228 10.161 21.350 1.00 91.12 154 ARG A C 1
ATOM 1270 O O . ARG A 1 154 ? -4.189 8.941 21.534 1.00 91.12 154 ARG A O 1
ATOM 1277 N N . PRO A 1 155 ? -3.675 11.016 22.235 1.00 88.00 155 PRO A N 1
ATOM 1278 C CA . PRO A 1 155 ? -2.911 10.576 23.407 1.00 88.00 155 PRO A CA 1
ATOM 1279 C C . PRO A 1 155 ? -3.731 9.753 24.405 1.00 88.00 155 PRO A C 1
ATOM 1281 O O . PRO A 1 155 ? -3.170 8.885 25.066 1.00 88.00 155 PRO A O 1
ATOM 1284 N N . GLU A 1 156 ? -5.043 9.963 24.467 1.00 86.31 156 GLU A N 1
ATOM 1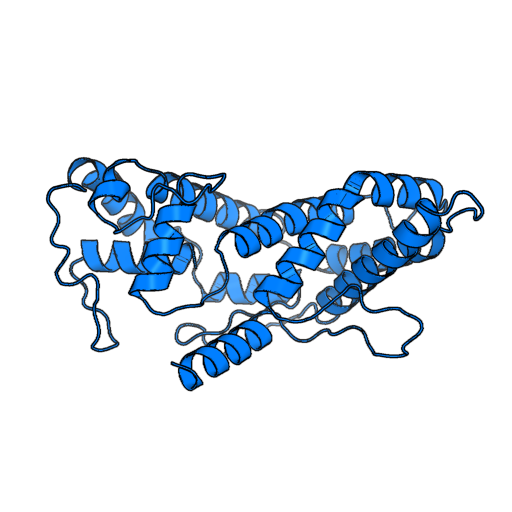285 C CA . GLU A 1 156 ? -5.982 9.262 25.347 1.00 86.31 156 GLU A CA 1
ATOM 1286 C C . GLU A 1 156 ? -5.981 7.738 25.077 1.00 86.31 156 GLU A C 1
ATOM 1288 O O . GLU A 1 156 ? -6.200 6.927 25.976 1.00 86.31 156 GLU A O 1
ATOM 1293 N N . PHE A 1 157 ? -5.621 7.312 23.858 1.00 84.62 157 PHE A N 1
ATOM 1294 C CA . PHE A 1 157 ? -5.462 5.894 23.519 1.00 84.62 157 PHE A CA 1
ATOM 1295 C C . PHE A 1 157 ? -4.244 5.211 24.157 1.00 84.62 157 PHE A C 1
ATOM 1297 O O . PHE A 1 157 ? -4.154 3.980 24.122 1.00 84.62 157 PHE A O 1
ATOM 1304 N N . ARG A 1 158 ? -3.308 5.974 24.738 1.00 82.00 158 ARG A N 1
ATOM 1305 C CA . ARG A 1 158 ? -2.148 5.420 25.461 1.00 82.00 158 ARG A CA 1
ATOM 1306 C C . ARG A 1 158 ? -2.549 4.658 26.705 1.00 82.00 158 ARG A C 1
ATOM 1308 O O . ARG A 1 158 ? -1.959 3.620 26.975 1.00 82.00 158 ARG A O 1
ATOM 1315 N N . GLU A 1 159 ? -3.536 5.170 27.423 1.00 80.25 159 GLU A N 1
ATOM 1316 C CA . GLU A 1 159 ? -4.042 4.552 28.647 1.00 80.25 159 GLU A CA 1
ATOM 1317 C C . GLU A 1 159 ? -5.030 3.429 28.330 1.00 80.25 159 GLU A C 1
ATOM 1319 O O . GLU A 1 159 ? -5.112 2.447 29.060 1.00 80.25 159 GLU A O 1
ATOM 1324 N N . PHE A 1 160 ? -5.745 3.544 27.206 1.00 82.50 160 PHE A N 1
ATOM 1325 C CA . PHE A 1 160 ? -6.736 2.554 26.797 1.00 82.50 160 PHE A CA 1
ATOM 1326 C C . PHE A 1 160 ? -6.119 1.249 26.271 1.00 82.50 160 PHE A C 1
ATOM 1328 O O . PHE A 1 160 ? -6.613 0.167 26.580 1.00 82.50 160 PHE A O 1
ATOM 1335 N N . LEU A 1 161 ? -5.055 1.329 25.463 1.00 85.31 161 LEU A N 1
ATOM 1336 C CA . LEU A 1 161 ? -4.423 0.150 24.866 1.00 85.31 161 LEU A CA 1
ATOM 1337 C C . LEU A 1 161 ? -3.043 -0.122 25.473 1.00 85.31 161 LEU A C 1
ATOM 1339 O O . LEU A 1 161 ? -2.231 0.800 25.571 1.00 85.31 161 LEU A O 1
ATOM 1343 N N . PRO A 1 162 ? -2.709 -1.394 25.772 1.00 81.88 162 PRO A N 1
ATOM 1344 C CA . PRO A 1 162 ? -1.402 -1.779 26.291 1.00 81.88 162 PRO A CA 1
ATOM 1345 C C . PRO A 1 162 ? -0.336 -1.646 25.196 1.00 81.88 162 PRO A C 1
ATOM 1347 O O . PRO A 1 162 ? -0.022 -2.587 24.462 1.00 81.88 162 PRO A O 1
ATOM 1350 N N . THR A 1 163 ? 0.210 -0.441 25.059 1.00 82.81 163 THR A N 1
ATOM 1351 C CA . THR A 1 163 ? 1.205 -0.104 24.037 1.00 82.81 163 THR A CA 1
ATOM 1352 C C . THR A 1 163 ? 2.632 -0.223 24.552 1.00 82.81 163 THR A C 1
ATOM 1354 O O . THR A 1 163 ? 2.921 -0.032 25.730 1.00 82.81 163 THR A O 1
ATOM 1357 N N . ARG A 1 164 ? 3.560 -0.561 23.649 1.00 79.62 164 ARG A N 1
ATOM 1358 C CA . ARG A 1 164 ? 4.993 -0.652 23.957 1.00 79.62 164 ARG A CA 1
ATOM 1359 C C . ARG A 1 164 ? 5.675 0.657 23.573 1.00 79.62 164 ARG A C 1
ATOM 1361 O O . ARG A 1 164 ? 6.080 0.815 22.427 1.00 79.62 164 ARG A O 1
ATOM 1368 N N . ILE A 1 165 ? 5.825 1.558 24.541 1.00 74.06 165 ILE A N 1
ATOM 1369 C CA . ILE A 1 165 ? 6.359 2.921 24.341 1.00 74.06 165 ILE A CA 1
ATOM 1370 C C . ILE A 1 165 ? 7.774 2.915 23.729 1.00 74.06 165 ILE A C 1
ATOM 1372 O O . ILE A 1 165 ? 8.119 3.810 22.969 1.00 74.06 165 ILE A O 1
ATOM 1376 N N . MET A 1 166 ? 8.580 1.887 24.010 1.00 81.31 166 MET A N 1
ATOM 1377 C CA . MET A 1 166 ? 9.967 1.790 23.531 1.00 81.31 166 MET A CA 1
ATOM 1378 C C . MET A 1 166 ? 10.104 1.379 22.055 1.00 81.31 166 MET A C 1
ATOM 1380 O O . MET A 1 166 ? 11.210 1.399 21.521 1.00 81.31 166 MET A O 1
ATOM 1384 N N . VAL A 1 167 ? 9.019 0.977 21.379 1.00 82.25 167 VAL A N 1
ATOM 1385 C CA . VAL A 1 167 ? 9.078 0.647 19.947 1.00 82.25 167 VAL A CA 1
ATOM 1386 C C . VAL A 1 167 ? 8.989 1.938 19.138 1.00 82.25 167 VAL A C 1
ATOM 1388 O O . VAL A 1 167 ? 7.960 2.609 19.142 1.00 82.25 167 VAL A O 1
ATOM 1391 N N . ALA A 1 168 ? 10.065 2.267 18.424 1.00 82.88 168 ALA A N 1
ATOM 1392 C CA . ALA A 1 168 ? 10.157 3.473 17.610 1.00 82.88 168 ALA A CA 1
ATOM 1393 C C . ALA A 1 168 ? 9.309 3.355 16.331 1.00 82.88 168 ALA A C 1
ATOM 1395 O O . ALA A 1 168 ? 9.791 2.943 15.274 1.00 82.88 168 ALA A O 1
ATOM 1396 N N . TYR A 1 169 ? 8.029 3.712 16.429 1.00 88.62 169 TYR A N 1
ATOM 1397 C CA . TYR A 1 169 ? 7.172 3.912 15.266 1.00 88.62 169 TYR A CA 1
ATOM 1398 C C . TYR A 1 169 ? 7.247 5.364 14.776 1.00 88.62 169 TYR A C 1
ATOM 1400 O O . TYR A 1 169 ? 7.265 6.278 15.600 1.00 88.62 169 TYR A O 1
ATOM 1408 N N . PRO A 1 170 ? 7.260 5.599 13.450 1.00 89.94 170 PRO A N 1
ATOM 1409 C CA . PRO A 1 170 ? 7.302 6.950 12.897 1.00 89.94 170 PRO A CA 1
ATOM 1410 C C . PRO A 1 170 ? 5.999 7.727 13.119 1.00 89.94 170 PRO A C 1
ATOM 1412 O O . PRO A 1 170 ? 6.031 8.952 13.153 1.00 89.94 170 PRO A O 1
ATOM 1415 N N . GLU A 1 171 ? 4.860 7.038 13.263 1.00 90.25 171 GLU A N 1
ATOM 1416 C CA . GLU A 1 171 ? 3.548 7.674 13.402 1.00 90.25 171 GLU A CA 1
ATOM 1417 C C . GLU A 1 171 ? 2.814 7.224 14.679 1.00 90.25 171 GLU A C 1
ATOM 1419 O O . GLU A 1 171 ? 2.805 6.027 14.990 1.00 90.25 171 GLU A O 1
ATOM 1424 N N . PRO A 1 172 ? 2.143 8.143 15.408 1.00 89.94 172 PRO A N 1
ATOM 1425 C CA . PRO A 1 172 ? 1.571 7.844 16.726 1.00 89.94 172 PRO A CA 1
ATOM 1426 C C . PRO A 1 172 ? 0.369 6.897 16.738 1.00 89.94 172 PRO A C 1
ATOM 1428 O O . PRO A 1 172 ? -0.024 6.460 17.810 1.00 89.94 172 PRO A O 1
ATOM 1431 N N . TRP A 1 173 ? -0.258 6.610 15.596 1.00 92.19 173 TRP A N 1
ATOM 1432 C CA . TRP A 1 173 ? -1.383 5.669 15.514 1.00 92.19 173 TRP A CA 1
ATOM 1433 C C . TRP A 1 173 ? -0.921 4.209 15.415 1.00 92.19 173 TRP A C 1
ATOM 1435 O O . TRP A 1 173 ? -1.682 3.279 15.702 1.00 92.19 173 TRP A O 1
ATOM 1445 N N . MET A 1 174 ? 0.327 3.990 14.988 1.00 93.06 174 MET A N 1
ATOM 1446 C CA . MET A 1 174 ? 0.851 2.660 14.681 1.00 93.06 174 MET A CA 1
ATOM 1447 C C . MET A 1 174 ? 0.989 1.794 15.930 1.00 93.06 174 MET A C 1
ATOM 1449 O O . MET A 1 174 ? 0.755 0.587 15.865 1.00 93.06 174 MET A O 1
ATOM 1453 N N . ASP A 1 175 ? 1.326 2.400 17.071 1.00 90.56 175 ASP A N 1
ATOM 1454 C CA . ASP A 1 175 ? 1.446 1.697 18.347 1.00 90.56 175 ASP A CA 1
ATOM 1455 C C . ASP A 1 175 ? 0.092 1.124 18.814 1.00 90.56 175 ASP A C 1
ATOM 1457 O O . ASP A 1 175 ? 0.041 -0.006 19.305 1.00 90.56 175 ASP A O 1
ATOM 1461 N N . ARG A 1 176 ? -1.015 1.845 18.582 1.00 91.25 176 ARG A N 1
ATOM 1462 C CA . ARG A 1 176 ? -2.389 1.410 18.882 1.00 91.25 176 ARG A CA 1
ATOM 1463 C C . ARG A 1 176 ? -2.794 0.240 18.010 1.00 91.25 176 ARG A C 1
ATOM 1465 O O . ARG A 1 176 ? -3.346 -0.742 18.506 1.00 91.25 176 ARG A O 1
ATOM 1472 N N . VAL A 1 177 ? -2.493 0.318 16.714 1.00 92.19 177 VAL A N 1
ATOM 1473 C CA . VAL A 1 177 ? -2.775 -0.780 15.783 1.00 92.19 177 VAL A CA 1
ATOM 1474 C C . VAL A 1 177 ? -1.934 -2.008 16.129 1.00 92.19 177 VAL A C 1
ATOM 1476 O O . VAL A 1 177 ? -2.463 -3.116 16.093 1.00 92.19 177 VAL A O 1
ATOM 1479 N N . ASP A 1 178 ? -0.669 -1.844 16.525 1.00 91.25 178 ASP A N 1
ATOM 1480 C CA . ASP A 1 178 ? 0.188 -2.967 16.924 1.00 91.25 178 ASP A CA 1
ATOM 1481 C C . ASP A 1 178 ? -0.261 -3.618 18.242 1.00 91.25 178 ASP A C 1
ATOM 1483 O O . ASP A 1 178 ? -0.254 -4.846 18.357 1.00 91.25 178 ASP A O 1
ATOM 1487 N N . ALA A 1 179 ? -0.706 -2.827 19.223 1.00 90.06 179 ALA A N 1
ATOM 1488 C CA . ALA A 1 179 ? -1.299 -3.355 20.451 1.00 90.06 179 ALA A CA 1
ATOM 1489 C C . ALA A 1 179 ? -2.589 -4.131 20.164 1.00 90.06 179 ALA A C 1
ATOM 1491 O O . ALA A 1 179 ? -2.752 -5.251 20.641 1.00 90.06 179 ALA A O 1
ATOM 1492 N N . MET A 1 180 ? -3.465 -3.589 19.316 1.00 90.38 180 MET A N 1
ATOM 1493 C CA . MET A 1 180 ? -4.697 -4.269 18.910 1.00 90.38 180 MET A CA 1
ATOM 1494 C C . MET A 1 180 ? -4.435 -5.553 18.133 1.00 90.38 180 MET A C 1
ATOM 1496 O O . MET A 1 180 ? -5.071 -6.571 18.391 1.00 90.38 180 MET A O 1
ATOM 1500 N N . LYS A 1 181 ? -3.445 -5.543 17.242 1.00 90.50 181 LYS A N 1
ATOM 1501 C CA . LYS A 1 181 ? -2.990 -6.728 16.513 1.00 90.50 181 LYS A CA 1
ATOM 1502 C C . LYS A 1 181 ? -2.562 -7.854 17.461 1.00 90.50 181 LYS A C 1
ATOM 1504 O O . LYS A 1 181 ? -2.914 -9.004 17.214 1.00 90.50 181 LYS A O 1
ATOM 1509 N N . LYS A 1 182 ? -1.845 -7.524 18.544 1.00 88.56 182 LYS A N 1
ATOM 1510 C CA . LYS A 1 182 ? -1.443 -8.482 19.592 1.00 88.56 182 LYS A CA 1
ATOM 1511 C C . LYS A 1 182 ? -2.632 -8.964 20.421 1.00 88.56 182 LYS A C 1
ATOM 1513 O O . LYS A 1 182 ? -2.775 -10.164 20.607 1.00 88.56 182 LYS A O 1
ATOM 1518 N N . LEU A 1 183 ? -3.495 -8.051 20.871 1.00 88.50 183 LEU A N 1
ATOM 1519 C CA . LEU A 1 183 ? -4.690 -8.386 21.657 1.00 88.50 183 LEU A CA 1
ATOM 1520 C C . LEU A 1 183 ? -5.651 -9.313 20.907 1.00 88.50 183 LEU A C 1
ATOM 1522 O O . LEU A 1 183 ? -6.282 -10.168 21.515 1.00 88.50 183 LEU A O 1
ATOM 1526 N N . GLN A 1 184 ? -5.772 -9.128 19.593 1.00 85.75 184 GLN A N 1
ATOM 1527 C CA . GLN A 1 184 ? -6.693 -9.885 18.748 1.00 85.75 184 GLN A CA 1
ATOM 1528 C C . GLN A 1 184 ? -6.040 -11.097 18.059 1.00 85.75 184 GLN A C 1
ATOM 1530 O O . GLN A 1 184 ? -6.720 -11.804 17.318 1.00 85.75 184 GLN A O 1
ATOM 1535 N N . GLY A 1 185 ? -4.733 -11.322 18.246 1.00 86.38 185 GLY A N 1
ATOM 1536 C CA . GLY A 1 185 ? -4.005 -12.435 17.623 1.00 86.38 185 GLY A CA 1
ATOM 1537 C C . GLY A 1 185 ? -4.012 -12.414 16.088 1.00 86.38 185 GLY A C 1
ATOM 1538 O O . GLY A 1 185 ? -4.182 -13.455 15.458 1.00 86.38 185 GLY A O 1
ATOM 1539 N N . TRP A 1 186 ? -3.903 -11.234 15.463 1.00 87.88 186 TRP A N 1
ATOM 1540 C CA . TRP A 1 186 ? -4.100 -11.093 14.012 1.00 87.88 186 TRP A CA 1
ATOM 1541 C C . TRP A 1 186 ? -2.911 -11.478 13.146 1.00 87.88 186 TRP A C 1
ATOM 1543 O O . TRP A 1 186 ? -3.103 -12.150 12.151 1.00 87.88 186 TRP A O 1
ATOM 1553 N N . THR A 1 187 ? -1.717 -10.954 13.400 1.00 87.00 187 THR A N 1
ATOM 1554 C CA . THR A 1 187 ? -0.518 -11.310 12.629 1.00 87.00 187 THR A CA 1
ATOM 1555 C C . THR A 1 187 ? 0.723 -10.862 13.373 1.00 87.00 187 THR A C 1
ATOM 1557 O O . THR A 1 187 ? 0.701 -9.844 14.063 1.00 87.00 187 THR A O 1
ATOM 1560 N N . ASP A 1 188 ? 1.830 -11.569 13.189 1.00 86.50 188 ASP A N 1
ATOM 1561 C CA . ASP A 1 188 ? 3.102 -11.187 13.807 1.00 86.50 188 ASP A CA 1
ATOM 1562 C C . ASP A 1 188 ? 3.834 -10.075 13.042 1.00 86.50 188 ASP A C 1
ATOM 1564 O O . ASP A 1 188 ? 4.678 -9.381 13.611 1.00 86.50 188 ASP A O 1
ATOM 1568 N N . THR A 1 189 ? 3.490 -9.831 11.771 1.00 90.38 189 THR A N 1
ATOM 1569 C CA . THR A 1 189 ? 4.171 -8.828 10.939 1.00 90.38 189 THR A CA 1
ATOM 1570 C C . THR A 1 189 ? 3.991 -7.416 11.504 1.00 90.38 189 THR A C 1
ATOM 1572 O O . THR A 1 189 ? 2.884 -7.004 11.860 1.00 90.38 189 THR A O 1
ATOM 1575 N N . SER A 1 190 ? 5.082 -6.645 11.580 1.00 90.75 190 SER A N 1
ATOM 1576 C CA . SER A 1 190 ? 5.055 -5.256 12.058 1.00 90.75 190 SER A CA 1
ATOM 1577 C C . SER A 1 190 ? 4.132 -4.367 11.217 1.00 90.75 190 SER A C 1
ATOM 1579 O O . SER A 1 190 ? 4.143 -4.425 9.985 1.00 90.75 190 SER A O 1
ATOM 1581 N N . VAL A 1 191 ? 3.375 -3.487 11.886 1.00 92.31 191 VAL A N 1
ATOM 1582 C CA . VAL A 1 191 ? 2.499 -2.486 11.243 1.00 92.31 191 VAL A CA 1
ATOM 1583 C C . VAL A 1 191 ? 3.296 -1.558 10.317 1.00 92.31 191 VAL A C 1
ATOM 1585 O O . VAL A 1 191 ? 2.771 -1.098 9.304 1.00 92.31 191 VAL A O 1
ATOM 1588 N N . LEU A 1 192 ? 4.589 -1.364 10.600 1.00 93.25 192 LEU A N 1
ATOM 1589 C CA . LEU A 1 192 ? 5.510 -0.587 9.771 1.00 93.25 192 LEU A CA 1
ATOM 1590 C C . LEU A 1 192 ? 5.579 -1.083 8.325 1.00 93.25 192 LEU A C 1
ATOM 1592 O O . LEU A 1 192 ? 5.587 -0.266 7.409 1.00 93.25 192 LEU A O 1
ATOM 1596 N N . HIS A 1 193 ? 5.578 -2.399 8.096 1.00 94.44 193 HIS A N 1
ATOM 1597 C CA . HIS A 1 193 ? 5.630 -2.932 6.733 1.00 94.44 193 HIS A CA 1
ATOM 1598 C C . HIS A 1 193 ? 4.350 -2.612 5.958 1.00 94.44 193 HIS A C 1
ATOM 1600 O O . HIS A 1 193 ? 4.426 -2.210 4.803 1.00 94.44 193 HIS A O 1
ATOM 1606 N N . PHE A 1 194 ? 3.180 -2.691 6.597 1.00 93.56 194 PHE A N 1
ATOM 1607 C CA . PHE A 1 194 ? 1.915 -2.320 5.957 1.00 93.56 194 PHE A CA 1
ATOM 1608 C C . PHE A 1 194 ? 1.832 -0.821 5.650 1.00 93.56 194 PHE A C 1
ATOM 1610 O O . PHE A 1 194 ? 1.377 -0.454 4.568 1.00 93.56 194 PHE A O 1
ATOM 1617 N N . ARG A 1 195 ? 2.327 0.039 6.553 1.00 93.44 195 ARG A N 1
ATOM 1618 C CA . ARG A 1 195 ? 2.462 1.481 6.289 1.00 93.44 195 ARG A CA 1
ATOM 1619 C C . ARG A 1 195 ? 3.370 1.738 5.087 1.00 93.44 195 ARG A C 1
ATOM 1621 O O . ARG A 1 195 ? 2.996 2.477 4.184 1.00 93.44 195 ARG A O 1
ATOM 1628 N N . ASN A 1 196 ? 4.552 1.125 5.069 1.00 95.06 196 ASN A N 1
ATOM 1629 C CA . ASN A 1 196 ? 5.527 1.320 3.998 1.00 95.06 196 ASN A CA 1
ATOM 1630 C C . ASN A 1 196 ? 4.993 0.824 2.647 1.00 95.06 196 ASN A C 1
ATOM 1632 O O . ASN A 1 196 ? 5.181 1.503 1.644 1.00 95.06 196 ASN A O 1
ATOM 1636 N N . LEU A 1 197 ? 4.268 -0.300 2.623 1.00 94.81 197 LEU A N 1
ATOM 1637 C CA . LEU A 1 197 ? 3.558 -0.765 1.429 1.00 94.81 197 LEU A CA 1
ATOM 1638 C C . LEU A 1 197 ? 2.548 0.267 0.922 1.00 94.81 197 LEU A C 1
ATOM 1640 O O . LEU A 1 197 ? 2.522 0.543 -0.274 1.00 94.81 197 LEU A O 1
ATOM 1644 N N . GLY A 1 198 ? 1.750 0.845 1.824 1.00 92.38 198 GLY A N 1
ATOM 1645 C CA . GLY A 1 198 ? 0.789 1.893 1.485 1.00 92.38 198 GLY A CA 1
ATOM 1646 C C . GLY A 1 198 ? 1.467 3.136 0.912 1.00 92.38 198 GLY A C 1
ATOM 1647 O O . GLY A 1 198 ? 1.146 3.544 -0.198 1.00 92.38 198 GLY A O 1
ATOM 1648 N N . MET A 1 199 ? 2.449 3.697 1.625 1.00 94.25 199 MET A N 1
ATOM 1649 C CA . MET A 1 199 ? 3.118 4.931 1.201 1.00 94.25 199 MET A CA 1
ATOM 1650 C C . MET A 1 199 ? 3.950 4.761 -0.072 1.00 94.25 199 MET A C 1
ATOM 1652 O O . MET A 1 199 ? 3.819 5.556 -1.000 1.00 94.25 199 MET A O 1
ATOM 1656 N N . PHE A 1 200 ? 4.816 3.745 -0.136 1.00 97.00 200 PHE A N 1
ATOM 1657 C CA . PHE A 1 200 ? 5.668 3.538 -1.309 1.00 97.00 200 PHE A CA 1
ATOM 1658 C C . PHE A 1 200 ? 4.852 3.083 -2.516 1.00 97.00 200 PHE A C 1
ATOM 1660 O O . PHE A 1 200 ? 5.097 3.551 -3.625 1.00 97.00 200 PHE A O 1
ATOM 1667 N N . GLY A 1 201 ? 3.849 2.227 -2.300 1.00 94.12 201 GLY A N 1
ATOM 1668 C CA . GLY A 1 201 ? 2.930 1.808 -3.352 1.00 94.12 201 GLY A CA 1
ATOM 1669 C C . GLY A 1 201 ? 2.165 2.992 -3.936 1.00 94.12 201 GLY A C 1
ATOM 1670 O O . GLY A 1 201 ? 2.118 3.138 -5.150 1.00 94.12 201 GLY A O 1
ATOM 1671 N N . GLU A 1 202 ? 1.630 3.879 -3.097 1.00 92.56 202 GLU A N 1
ATOM 1672 C CA . GLU A 1 202 ? 0.938 5.092 -3.544 1.00 92.56 202 GLU A CA 1
ATOM 1673 C C . GLU A 1 202 ? 1.856 6.013 -4.358 1.00 92.56 202 GLU A C 1
ATOM 1675 O O . GLU A 1 202 ? 1.490 6.414 -5.461 1.00 92.56 202 GLU A O 1
ATOM 1680 N N . GLN A 1 203 ? 3.065 6.301 -3.865 1.00 95.06 203 GLN A N 1
ATOM 1681 C CA . GLN A 1 203 ? 4.032 7.151 -4.570 1.00 95.06 203 GLN A CA 1
ATOM 1682 C C . GLN A 1 203 ? 4.393 6.587 -5.951 1.00 95.06 203 GLN A C 1
ATOM 1684 O O . GLN A 1 203 ? 4.352 7.312 -6.949 1.00 95.06 203 GLN A O 1
ATOM 1689 N N . LEU A 1 204 ? 4.687 5.285 -6.022 1.00 95.94 204 LEU A N 1
ATOM 1690 C CA . LEU A 1 204 ? 4.983 4.602 -7.279 1.00 95.94 204 LEU A CA 1
ATOM 1691 C C . LEU A 1 204 ? 3.772 4.640 -8.214 1.00 95.94 204 LEU A C 1
ATOM 1693 O O . LEU A 1 204 ? 3.892 5.090 -9.352 1.00 95.94 204 LEU A O 1
ATOM 1697 N N . LEU A 1 205 ? 2.591 4.244 -7.739 1.00 92.75 205 LEU A N 1
ATOM 1698 C CA . LEU A 1 205 ? 1.392 4.165 -8.572 1.00 92.75 205 LEU A CA 1
ATOM 1699 C C . LEU A 1 205 ? 0.947 5.518 -9.107 1.00 92.75 205 LEU A C 1
ATOM 1701 O O . LEU A 1 205 ? 0.605 5.606 -10.284 1.00 92.75 205 LEU A O 1
ATOM 1705 N N . LEU A 1 206 ? 0.975 6.570 -8.290 1.00 91.44 206 LEU A N 1
ATOM 1706 C CA . LEU A 1 206 ? 0.629 7.915 -8.744 1.00 91.44 206 LEU A CA 1
ATOM 1707 C C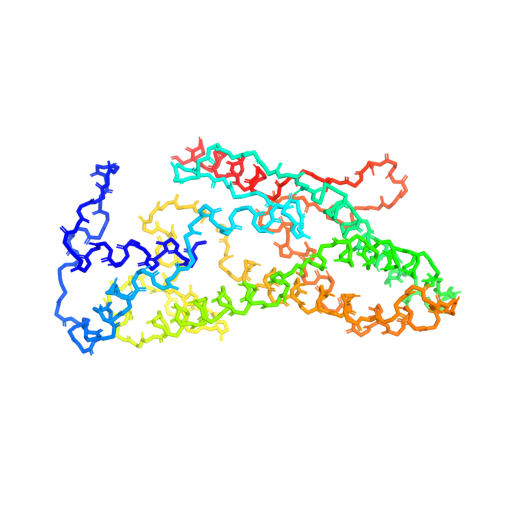 . LEU A 1 206 ? 1.622 8.421 -9.794 1.00 91.44 206 LEU A C 1
ATOM 1709 O O . LEU A 1 206 ? 1.195 9.003 -10.789 1.00 91.44 206 LEU A O 1
ATOM 1713 N N . SER A 1 207 ? 2.919 8.144 -9.624 1.00 94.62 207 SER A N 1
ATOM 1714 C CA . SER A 1 207 ? 3.936 8.537 -10.607 1.00 94.62 207 SER A CA 1
ATOM 1715 C C . SER A 1 207 ? 3.772 7.827 -11.958 1.00 94.62 207 SER A C 1
ATOM 1717 O O . SER A 1 207 ? 3.987 8.429 -13.009 1.00 94.62 207 SER A O 1
ATOM 1719 N N . ILE A 1 208 ? 3.342 6.561 -11.949 1.00 94.44 208 ILE A N 1
ATOM 1720 C CA . ILE A 1 208 ? 3.087 5.792 -13.173 1.00 94.44 208 ILE A CA 1
ATOM 1721 C C . ILE A 1 208 ? 1.775 6.250 -13.812 1.00 94.44 208 ILE A C 1
ATOM 1723 O O . ILE A 1 208 ? 1.708 6.476 -15.016 1.00 94.44 208 ILE A O 1
ATOM 1727 N N . ARG A 1 209 ? 0.728 6.427 -13.004 1.00 90.56 209 ARG A N 1
ATOM 1728 C CA . ARG A 1 209 ? -0.613 6.791 -13.467 1.00 90.56 209 ARG A CA 1
ATOM 1729 C C . ARG A 1 209 ? -0.656 8.161 -14.136 1.00 90.56 209 ARG A C 1
ATOM 1731 O O . ARG A 1 209 ? -1.271 8.289 -15.185 1.00 90.56 209 ARG A O 1
ATOM 1738 N N . TRP A 1 210 ? -0.014 9.161 -13.536 1.00 89.25 210 TRP A N 1
ATOM 1739 C CA . TRP A 1 210 ? -0.027 10.540 -14.036 1.00 89.25 210 TRP A CA 1
ATOM 1740 C C . TRP A 1 210 ? 1.155 10.872 -14.953 1.00 89.25 210 TRP A C 1
ATOM 1742 O O . TRP A 1 210 ? 1.249 11.987 -15.461 1.00 89.25 210 TRP A O 1
ATOM 1752 N N . GLY A 1 211 ? 2.062 9.919 -15.175 1.00 87.88 211 GLY A N 1
ATOM 1753 C CA . GLY A 1 211 ? 3.140 10.076 -16.141 1.00 87.88 211 GLY A CA 1
ATOM 1754 C C . GLY A 1 211 ? 2.648 9.879 -17.573 1.00 87.88 211 GLY A C 1
ATOM 1755 O O . GLY A 1 211 ? 1.871 8.973 -17.854 1.00 87.88 211 GLY A O 1
ATOM 1756 N N . HIS A 1 212 ? 3.145 10.698 -18.499 1.00 88.62 212 HIS A N 1
ATOM 1757 C CA . HIS A 1 212 ? 2.899 10.542 -19.933 1.00 88.62 212 HIS A CA 1
ATOM 1758 C C . HIS A 1 212 ? 3.848 9.484 -20.516 1.00 88.62 212 HIS A C 1
ATOM 1760 O O . HIS A 1 212 ? 4.865 9.822 -21.129 1.00 88.62 212 HIS A O 1
ATOM 1766 N N . TRP A 1 213 ? 3.585 8.211 -20.202 1.00 93.69 213 TRP A N 1
ATOM 1767 C CA . TRP A 1 213 ? 4.442 7.086 -20.596 1.00 93.69 213 TRP A CA 1
ATOM 1768 C C . TRP A 1 213 ? 4.123 6.557 -21.994 1.00 93.69 213 TRP A C 1
ATOM 1770 O O . TRP A 1 213 ? 5.038 6.092 -22.664 1.00 93.69 213 TRP A O 1
ATOM 1780 N N . SER A 1 214 ? 2.867 6.643 -22.453 1.00 88.94 214 SER A N 1
ATOM 1781 C CA . SER A 1 214 ? 2.436 6.106 -23.757 1.00 88.94 214 SER A CA 1
ATOM 1782 C C . SER A 1 214 ? 3.308 6.606 -24.912 1.00 88.94 214 SER A C 1
ATOM 1784 O O . SER A 1 214 ? 3.818 5.803 -25.699 1.00 88.94 214 SER A O 1
ATOM 1786 N N . ASP A 1 215 ? 3.576 7.911 -24.929 1.00 92.06 215 ASP A N 1
ATOM 1787 C CA . ASP A 1 215 ? 4.237 8.590 -26.047 1.00 92.06 215 ASP A CA 1
ATOM 1788 C C . ASP A 1 215 ? 5.734 8.817 -25.785 1.00 92.06 215 ASP A C 1
ATOM 1790 O O . ASP A 1 215 ? 6.406 9.522 -26.533 1.00 92.06 215 ASP A O 1
ATOM 1794 N N . GLU A 1 216 ? 6.274 8.241 -24.708 1.00 92.25 216 GLU A N 1
ATOM 1795 C CA . GLU A 1 216 ? 7.689 8.362 -24.373 1.00 92.25 216 GLU A CA 1
ATOM 1796 C C . GLU A 1 216 ? 8.507 7.288 -25.087 1.00 92.25 216 GLU A C 1
ATOM 1798 O O . GLU A 1 216 ? 8.340 6.106 -24.805 1.00 92.25 216 GLU A O 1
ATOM 1803 N N . PHE A 1 217 ? 9.420 7.650 -25.979 1.00 92.19 217 PHE A N 1
ATOM 1804 C CA . PHE A 1 217 ? 10.266 6.668 -26.673 1.00 92.19 217 PHE A CA 1
ATOM 1805 C C . PHE A 1 217 ? 11.705 6.651 -26.154 1.00 92.19 217 PHE A C 1
ATOM 1807 O O . PHE A 1 217 ? 12.432 5.692 -26.415 1.00 92.19 217 PHE A O 1
ATOM 1814 N N . GLU A 1 218 ? 12.113 7.668 -25.390 1.00 92.00 218 GLU A N 1
ATOM 1815 C CA . GLU A 1 218 ? 13.482 7.781 -24.905 1.00 92.00 218 GLU A CA 1
ATOM 1816 C C . GLU A 1 218 ? 13.661 7.117 -23.527 1.00 92.00 218 GLU A C 1
ATOM 1818 O O . GLU A 1 218 ? 12.943 7.424 -22.568 1.00 92.00 218 GLU A O 1
ATOM 1823 N N . PRO A 1 219 ? 14.676 6.248 -23.354 1.00 92.81 219 PRO A N 1
ATOM 1824 C CA . PRO A 1 219 ? 14.905 5.547 -22.088 1.00 92.81 219 PRO A CA 1
ATOM 1825 C C . PRO A 1 219 ? 15.383 6.475 -20.958 1.00 92.81 219 PRO A C 1
ATOM 1827 O O . PRO A 1 219 ? 15.347 6.093 -19.790 1.00 92.81 219 PRO A O 1
ATOM 1830 N N . VAL A 1 220 ? 15.810 7.703 -21.273 1.00 94.25 220 VAL A N 1
ATOM 1831 C CA . VAL A 1 220 ? 16.364 8.664 -20.303 1.00 94.25 220 VAL A CA 1
ATOM 1832 C C . VAL A 1 220 ? 15.344 9.028 -19.222 1.00 94.25 220 VAL A C 1
ATOM 1834 O O . VAL A 1 220 ? 15.689 9.125 -18.043 1.00 94.25 220 VAL A O 1
ATOM 1837 N N . LYS A 1 221 ? 14.067 9.180 -19.584 1.00 93.62 221 LYS A N 1
ATOM 1838 C CA . LYS A 1 221 ? 13.013 9.502 -18.613 1.00 93.62 221 LYS A CA 1
ATOM 1839 C C . LYS A 1 221 ? 12.743 8.347 -17.652 1.00 93.62 221 LYS A C 1
ATOM 1841 O O . LYS A 1 221 ? 12.602 8.578 -16.452 1.00 93.62 221 LYS A O 1
ATOM 1846 N N . ALA A 1 222 ? 12.725 7.113 -18.158 1.00 94.50 222 ALA A N 1
ATOM 1847 C CA . ALA A 1 222 ? 12.584 5.914 -17.331 1.00 94.50 222 ALA A CA 1
ATOM 1848 C C . ALA A 1 222 ? 13.792 5.719 -16.405 1.00 94.50 222 ALA A C 1
ATOM 1850 O O . ALA A 1 222 ? 13.612 5.387 -15.236 1.00 94.50 222 ALA A O 1
ATOM 1851 N N . LEU A 1 223 ? 15.003 6.009 -16.889 1.00 95.31 223 LEU A N 1
ATOM 1852 C CA . LEU A 1 223 ? 16.229 6.004 -16.088 1.00 95.31 223 LEU A CA 1
ATOM 1853 C C . LEU A 1 223 ? 16.124 6.979 -14.908 1.00 95.31 223 LEU A C 1
ATOM 1855 O O . LEU A 1 223 ? 16.359 6.600 -13.759 1.00 95.31 223 LEU A O 1
ATOM 1859 N N . ASN A 1 224 ? 15.724 8.225 -15.175 1.00 95.31 224 ASN A N 1
ATOM 1860 C CA . ASN A 1 224 ? 15.561 9.242 -14.135 1.00 95.31 224 ASN A CA 1
ATOM 1861 C C . ASN A 1 224 ? 14.475 8.854 -13.123 1.00 95.31 224 ASN A C 1
ATOM 1863 O O . ASN A 1 224 ? 14.679 9.000 -11.918 1.00 95.31 224 ASN A O 1
ATOM 1867 N N . TRP A 1 225 ? 13.351 8.313 -13.599 1.00 96.50 225 TRP A N 1
ATOM 1868 C CA . TRP A 1 225 ? 12.285 7.801 -12.740 1.00 96.50 225 TRP A CA 1
ATOM 1869 C C . TRP A 1 225 ? 12.778 6.662 -11.841 1.00 96.50 225 TRP A C 1
ATOM 1871 O O . TRP A 1 225 ? 12.578 6.711 -10.628 1.00 96.50 225 TRP A O 1
ATOM 1881 N N . ALA A 1 226 ? 13.484 5.678 -12.406 1.00 96.19 226 ALA A N 1
ATOM 1882 C CA . ALA A 1 226 ? 13.979 4.523 -11.666 1.00 96.19 226 ALA A CA 1
ATOM 1883 C C . ALA A 1 226 ? 14.975 4.932 -10.575 1.00 96.19 226 ALA A C 1
ATOM 1885 O O . ALA A 1 226 ? 14.870 4.443 -9.448 1.00 96.19 226 ALA A O 1
ATOM 1886 N N . ARG A 1 227 ? 15.897 5.857 -10.877 1.00 96.00 227 ARG A N 1
ATOM 1887 C CA . ARG A 1 227 ? 16.845 6.413 -9.897 1.00 96.00 227 ARG A CA 1
ATOM 1888 C C . ARG A 1 227 ? 16.140 7.199 -8.796 1.00 96.00 227 ARG A C 1
ATOM 1890 O O . ARG A 1 227 ? 16.437 6.990 -7.622 1.00 96.00 227 ARG A O 1
ATOM 1897 N N . PHE A 1 228 ? 15.191 8.063 -9.158 1.00 97.00 228 PHE A N 1
ATOM 1898 C CA . PHE A 1 228 ? 14.450 8.876 -8.194 1.00 97.00 228 PHE A CA 1
ATOM 1899 C C . PHE A 1 228 ? 13.625 8.014 -7.229 1.00 97.00 228 PHE A C 1
ATOM 1901 O O . PHE A 1 228 ? 13.660 8.237 -6.021 1.00 97.00 228 PHE A O 1
ATOM 1908 N N . PHE A 1 229 ? 12.930 6.998 -7.748 1.00 97.25 229 PHE A N 1
ATOM 1909 C CA . PHE A 1 229 ? 12.071 6.113 -6.958 1.00 97.25 229 PHE A CA 1
ATOM 1910 C C . PHE A 1 229 ? 12.787 4.885 -6.377 1.00 97.25 229 PHE A C 1
ATOM 1912 O O . PHE A 1 229 ? 12.134 3.981 -5.849 1.00 97.25 229 PHE A O 1
ATOM 1919 N N . ARG A 1 230 ? 14.123 4.829 -6.437 1.00 96.94 230 ARG A N 1
ATOM 1920 C CA . ARG A 1 230 ? 14.903 3.691 -5.930 1.00 96.94 230 ARG A CA 1
ATOM 1921 C C . ARG A 1 230 ? 14.607 3.349 -4.464 1.00 96.94 230 ARG A C 1
ATOM 1923 O O . ARG A 1 230 ? 14.330 2.174 -4.199 1.00 96.94 230 ARG A O 1
ATOM 1930 N N . PRO A 1 231 ? 14.583 4.310 -3.517 1.00 97.00 231 PRO A N 1
ATOM 1931 C CA . PRO A 1 231 ? 14.231 4.015 -2.128 1.00 97.00 231 PRO A CA 1
ATOM 1932 C C . PRO A 1 231 ? 12.819 3.434 -1.978 1.00 97.00 231 PRO A C 1
ATOM 1934 O O . PRO A 1 231 ? 12.606 2.516 -1.189 1.00 97.00 231 PRO A O 1
ATOM 1937 N N . GLN A 1 232 ? 11.857 3.939 -2.752 1.00 97.38 232 GLN A N 1
ATOM 1938 C CA . GLN A 1 232 ? 10.458 3.517 -2.722 1.00 97.38 232 GLN A CA 1
ATOM 1939 C C . GLN A 1 232 ? 10.296 2.111 -3.295 1.00 97.38 232 GLN A C 1
ATOM 1941 O O . GLN A 1 232 ? 9.630 1.281 -2.683 1.00 97.38 232 GLN A O 1
ATOM 1946 N N . ALA A 1 233 ? 10.928 1.817 -4.433 1.00 96.38 233 ALA A N 1
ATOM 1947 C CA . ALA A 1 233 ? 10.882 0.501 -5.059 1.00 96.38 233 ALA A CA 1
ATOM 1948 C C . ALA A 1 233 ? 11.512 -0.567 -4.153 1.00 96.38 233 ALA A C 1
ATOM 1950 O O . ALA A 1 233 ? 10.870 -1.568 -3.834 1.00 96.38 233 ALA A O 1
ATOM 1951 N N . GLN A 1 234 ? 12.733 -0.334 -3.660 1.00 95.81 234 GLN A N 1
ATOM 1952 C CA . GLN A 1 234 ? 13.402 -1.273 -2.754 1.00 95.81 234 GLN A CA 1
ATOM 1953 C C . GLN A 1 234 ? 12.666 -1.399 -1.411 1.00 95.81 234 GLN A C 1
ATOM 1955 O O . GLN A 1 234 ? 12.488 -2.505 -0.895 1.00 95.81 234 GLN A O 1
ATOM 1960 N N . GLY A 1 235 ? 12.179 -0.280 -0.865 1.00 96.50 235 GLY A N 1
ATOM 1961 C CA . GLY A 1 235 ? 11.391 -0.250 0.363 1.00 96.50 235 GLY A CA 1
ATOM 1962 C C . GLY A 1 235 ? 10.069 -1.009 0.239 1.00 96.50 235 GLY A C 1
ATOM 1963 O O . GLY A 1 235 ? 9.701 -1.742 1.161 1.00 96.50 235 GLY A O 1
ATOM 1964 N N . TYR A 1 236 ? 9.383 -0.887 -0.902 1.00 96.94 236 TYR A N 1
ATOM 1965 C CA . TYR A 1 236 ? 8.172 -1.645 -1.208 1.00 96.94 236 TYR A CA 1
ATOM 1966 C C . TYR A 1 236 ? 8.471 -3.141 -1.286 1.00 96.94 236 TYR A C 1
ATOM 1968 O O . TYR A 1 236 ? 7.804 -3.916 -0.609 1.00 96.94 236 TYR A O 1
ATOM 1976 N N . ILE A 1 237 ? 9.499 -3.553 -2.039 1.00 95.50 237 ILE A N 1
ATOM 1977 C CA . ILE A 1 237 ? 9.885 -4.967 -2.185 1.00 95.50 237 ILE A CA 1
ATOM 1978 C C . ILE A 1 237 ? 10.198 -5.590 -0.819 1.00 95.50 237 ILE A C 1
ATOM 1980 O O . ILE A 1 237 ? 9.682 -6.658 -0.486 1.00 95.50 237 ILE A O 1
ATOM 1984 N N . HIS A 1 238 ? 10.987 -4.900 0.007 1.00 95.81 238 HIS A N 1
ATOM 1985 C CA . HIS A 1 238 ? 11.313 -5.364 1.354 1.00 95.81 238 HIS A CA 1
ATOM 1986 C C . HIS A 1 238 ? 10.065 -5.487 2.243 1.00 95.81 238 HIS A C 1
ATOM 1988 O O . HIS A 1 238 ? 9.864 -6.502 2.914 1.00 95.81 238 HIS A O 1
ATOM 1994 N N . ALA A 1 239 ? 9.194 -4.473 2.237 1.00 95.81 239 ALA A N 1
ATOM 1995 C CA . ALA A 1 239 ? 7.961 -4.497 3.015 1.00 95.81 239 ALA A CA 1
ATOM 1996 C C . ALA A 1 239 ? 6.976 -5.572 2.519 1.00 95.81 239 ALA A C 1
ATOM 1998 O O . ALA A 1 239 ? 6.313 -6.216 3.334 1.00 95.81 239 ALA A O 1
ATOM 1999 N N . TYR A 1 240 ? 6.929 -5.813 1.207 1.00 95.31 240 TYR A N 1
ATOM 2000 C CA . TYR A 1 240 ? 6.109 -6.847 0.585 1.00 95.31 240 TYR A CA 1
ATOM 2001 C C . TYR A 1 240 ? 6.566 -8.230 1.026 1.00 95.31 240 TYR A C 1
ATOM 2003 O O . TYR A 1 240 ? 5.756 -8.997 1.542 1.00 95.31 240 TYR A O 1
ATOM 2011 N N . ARG A 1 241 ? 7.873 -8.505 0.951 1.00 94.31 241 ARG A N 1
ATOM 2012 C CA . ARG A 1 241 ? 8.470 -9.755 1.433 1.00 94.31 241 ARG A CA 1
ATOM 2013 C C . ARG A 1 241 ? 8.195 -9.991 2.916 1.00 94.31 241 ARG A C 1
ATOM 2015 O O . ARG A 1 241 ? 7.849 -11.104 3.304 1.00 94.31 241 ARG A O 1
ATOM 2022 N N . ALA A 1 242 ? 8.298 -8.960 3.753 1.00 93.50 242 ALA A N 1
ATOM 2023 C CA . ALA A 1 242 ? 8.004 -9.081 5.182 1.00 93.50 242 ALA A CA 1
ATOM 2024 C C . ALA A 1 242 ? 6.520 -9.396 5.466 1.00 93.50 242 ALA A C 1
ATOM 2026 O O . ALA A 1 242 ? 6.207 -10.145 6.397 1.00 93.50 242 ALA A O 1
ATOM 2027 N N . ALA A 1 243 ? 5.599 -8.845 4.669 1.00 92.19 243 ALA A N 1
ATOM 2028 C CA . ALA A 1 243 ? 4.163 -9.060 4.826 1.00 92.19 243 ALA A CA 1
ATOM 2029 C C . ALA A 1 243 ? 3.681 -10.396 4.243 1.00 92.19 243 ALA A C 1
ATOM 2031 O O . ALA A 1 243 ? 2.939 -11.118 4.907 1.00 92.19 243 ALA A O 1
ATOM 2032 N N . THR A 1 244 ? 4.104 -10.740 3.029 1.00 91.44 244 THR A N 1
ATOM 2033 C CA . THR A 1 244 ? 3.574 -11.885 2.272 1.00 91.44 244 THR A CA 1
ATOM 2034 C C . THR A 1 244 ? 4.501 -13.099 2.283 1.00 91.44 244 THR A C 1
ATOM 2036 O O . THR A 1 244 ? 4.029 -14.226 2.189 1.00 91.44 244 THR A O 1
ATOM 2039 N N . GLY A 1 245 ? 5.808 -12.896 2.465 1.00 88.94 245 GLY A N 1
ATOM 2040 C CA . GLY A 1 245 ? 6.841 -13.926 2.325 1.00 88.94 245 GLY A CA 1
ATOM 2041 C C . GLY A 1 245 ? 7.400 -14.072 0.905 1.00 88.94 245 GLY A C 1
ATOM 2042 O O . GLY A 1 245 ? 8.387 -14.782 0.736 1.00 88.94 245 GLY A O 1
ATOM 2043 N N . VAL A 1 246 ? 6.820 -13.397 -0.091 1.00 90.06 246 VAL A N 1
ATOM 2044 C CA . VAL A 1 246 ? 7.253 -13.472 -1.495 1.00 90.06 246 VAL A CA 1
ATOM 2045 C C . VAL A 1 246 ? 8.380 -12.477 -1.756 1.00 90.06 246 VAL A C 1
ATOM 2047 O O . VAL A 1 246 ? 8.272 -11.300 -1.410 1.00 90.06 246 VAL A O 1
ATOM 2050 N N . ASP A 1 247 ? 9.464 -12.941 -2.377 1.00 87.75 247 ASP A N 1
ATOM 2051 C CA . ASP A 1 247 ? 10.580 -12.086 -2.765 1.00 87.75 247 ASP A CA 1
ATOM 2052 C C . ASP A 1 247 ? 10.465 -11.660 -4.233 1.00 87.75 247 ASP A C 1
ATOM 2054 O O . ASP A 1 247 ? 10.673 -12.454 -5.148 1.00 87.75 247 ASP A O 1
ATOM 2058 N N . LEU A 1 248 ? 10.152 -10.382 -4.454 1.00 87.19 248 LEU A N 1
ATOM 2059 C CA . LEU A 1 248 ? 10.062 -9.792 -5.794 1.00 87.19 248 LEU A CA 1
ATOM 2060 C C . LEU A 1 248 ? 11.443 -9.487 -6.405 1.00 87.19 248 LEU A C 1
ATOM 2062 O O . LEU A 1 248 ? 11.530 -9.182 -7.592 1.00 87.19 248 LEU A O 1
ATOM 2066 N N . SER A 1 249 ? 12.522 -9.560 -5.615 1.00 84.06 249 SER A N 1
ATOM 2067 C CA . SER A 1 249 ? 13.892 -9.285 -6.070 1.00 84.06 249 SER A CA 1
ATOM 2068 C C . SER A 1 249 ? 14.627 -10.507 -6.628 1.00 84.06 249 SER A C 1
ATOM 2070 O O . SER A 1 249 ? 15.794 -10.387 -7.003 1.00 84.06 249 SER A O 1
ATOM 2072 N N . ALA A 1 250 ? 13.965 -11.669 -6.696 1.00 77.19 250 ALA A N 1
ATOM 2073 C CA . ALA A 1 250 ? 14.559 -12.906 -7.194 1.00 77.19 250 ALA A CA 1
ATOM 2074 C C . ALA A 1 250 ? 15.125 -12.739 -8.617 1.00 77.19 250 ALA A C 1
ATOM 2076 O O . ALA A 1 250 ? 14.483 -12.151 -9.499 1.00 77.19 250 ALA A O 1
ATOM 2077 N N . ASP A 1 251 ? 16.336 -13.265 -8.838 1.00 66.19 251 ASP A N 1
ATOM 2078 C CA . ASP A 1 251 ? 17.091 -13.005 -10.063 1.00 66.19 251 ASP A CA 1
ATOM 2079 C C . ASP A 1 251 ? 16.311 -13.419 -11.328 1.00 66.19 251 ASP A C 1
ATOM 2081 O O . ASP A 1 251 ? 15.705 -14.494 -11.353 1.00 66.19 251 ASP A O 1
ATOM 2085 N N . PRO A 1 252 ? 16.305 -12.595 -12.396 1.00 61.97 252 PRO A N 1
ATOM 2086 C CA . PRO A 1 252 ? 15.620 -12.882 -13.666 1.00 61.97 252 PRO A CA 1
ATOM 2087 C C . PRO A 1 252 ? 16.122 -14.135 -14.377 1.00 61.97 252 PRO A C 1
ATOM 2089 O O . PRO A 1 252 ? 15.402 -14.710 -15.182 1.00 61.97 252 PRO A O 1
ATOM 2092 N N . THR A 1 253 ? 17.367 -14.530 -14.104 1.00 57.81 253 THR A N 1
ATOM 2093 C CA . THR A 1 253 ? 18.042 -15.674 -14.732 1.00 57.81 253 THR A CA 1
ATOM 2094 C C . THR A 1 253 ? 17.396 -17.002 -14.357 1.00 57.81 253 THR A C 1
ATOM 2096 O O . THR A 1 253 ? 17.474 -17.972 -15.109 1.00 57.81 253 THR A O 1
ATOM 2099 N N . VAL A 1 254 ? 16.704 -17.041 -13.218 1.00 60.47 254 VAL A N 1
ATOM 2100 C CA . VAL A 1 254 ? 15.747 -18.095 -12.923 1.00 60.47 254 VAL A CA 1
ATOM 2101 C C . VAL A 1 254 ? 14.480 -17.737 -13.695 1.00 60.47 254 VAL A C 1
ATOM 2103 O O . VAL A 1 254 ? 13.799 -16.772 -13.336 1.00 60.47 254 VAL A O 1
ATOM 2106 N N . ASN A 1 255 ? 14.154 -18.524 -14.729 1.00 56.19 255 ASN A N 1
ATOM 2107 C CA . ASN A 1 255 ? 12.895 -18.490 -15.500 1.00 56.19 255 ASN A CA 1
ATOM 2108 C C . ASN A 1 255 ? 11.658 -18.819 -14.630 1.00 56.19 255 ASN A C 1
ATOM 2110 O O . ASN A 1 255 ? 10.760 -19.555 -15.033 1.00 56.19 255 ASN A O 1
ATOM 2114 N N . SER A 1 256 ? 11.620 -18.321 -13.398 1.00 66.31 256 SER A N 1
ATOM 2115 C CA . SER A 1 256 ? 10.455 -18.352 -12.545 1.00 66.31 256 SER A CA 1
ATOM 2116 C C . SER A 1 256 ? 9.503 -17.252 -13.008 1.00 66.31 256 SER A C 1
ATOM 2118 O O . SER A 1 256 ? 9.930 -16.088 -13.108 1.00 66.31 256 SER A O 1
ATOM 2120 N N . PRO A 1 257 ? 8.226 -17.588 -13.264 1.00 72.75 257 PRO A N 1
ATOM 2121 C CA . PRO A 1 257 ? 7.207 -16.584 -13.520 1.00 72.75 257 PRO A CA 1
ATOM 2122 C C . PRO A 1 257 ? 7.135 -15.605 -12.344 1.00 72.75 257 PRO A C 1
ATOM 2124 O O . PRO A 1 257 ? 7.443 -15.958 -11.200 1.00 72.75 257 PRO A O 1
ATOM 2127 N N . VAL A 1 258 ? 6.765 -14.359 -12.640 1.00 80.81 258 VAL A N 1
ATOM 2128 C CA . VAL A 1 258 ? 6.504 -13.353 -11.608 1.00 80.81 258 VAL A CA 1
ATOM 2129 C C . VAL A 1 258 ? 5.297 -13.819 -10.802 1.00 80.81 258 VAL A C 1
ATOM 2131 O O . VAL A 1 258 ? 4.258 -14.143 -11.375 1.00 80.81 258 VAL A O 1
ATOM 2134 N N . ASP A 1 259 ? 5.435 -13.873 -9.478 1.00 82.06 259 ASP A N 1
ATOM 2135 C CA . ASP A 1 259 ? 4.332 -14.275 -8.614 1.00 82.06 259 ASP A CA 1
ATOM 2136 C C . ASP A 1 259 ? 3.229 -13.205 -8.659 1.00 82.06 259 ASP A C 1
ATOM 2138 O O . ASP A 1 259 ? 3.400 -12.084 -8.174 1.00 82.06 259 ASP A O 1
ATOM 2142 N N . SER A 1 260 ? 2.108 -13.552 -9.287 1.00 85.19 260 SER A N 1
ATOM 2143 C CA . SER A 1 260 ? 0.902 -12.731 -9.414 1.00 85.19 260 SER A CA 1
ATOM 2144 C C . SER A 1 260 ? -0.221 -13.202 -8.485 1.00 85.19 260 SER A C 1
ATOM 2146 O O . SER A 1 260 ? -1.383 -12.827 -8.660 1.00 85.19 260 SER A O 1
ATOM 2148 N N . THR A 1 261 ? 0.095 -14.024 -7.477 1.00 89.38 261 THR A N 1
ATOM 2149 C CA . THR A 1 261 ? -0.894 -14.425 -6.475 1.00 89.38 261 THR A CA 1
ATOM 2150 C C . THR A 1 261 ? -1.390 -13.217 -5.683 1.00 89.38 261 THR A C 1
ATOM 2152 O O . THR A 1 261 ? -0.639 -12.315 -5.307 1.00 89.38 261 THR A O 1
ATOM 2155 N N . LEU A 1 262 ? -2.700 -13.188 -5.423 1.00 89.88 262 LEU A N 1
ATOM 2156 C CA . LEU A 1 262 ? -3.323 -12.067 -4.727 1.00 89.88 262 LEU A CA 1
ATOM 2157 C C . LEU A 1 262 ? -2.720 -11.897 -3.318 1.00 89.88 262 LEU A C 1
ATOM 2159 O O . LEU A 1 262 ? -2.680 -12.869 -2.553 1.00 89.88 262 LEU A O 1
ATOM 2163 N N . PRO A 1 263 ? -2.332 -10.670 -2.913 1.00 90.69 263 PRO A N 1
ATOM 2164 C CA . PRO A 1 263 ? -1.742 -10.434 -1.598 1.00 90.69 263 PRO A CA 1
ATOM 2165 C C . PRO A 1 263 ? -2.655 -10.863 -0.447 1.00 90.69 263 PRO A C 1
ATOM 2167 O O . PRO A 1 263 ? -2.177 -11.321 0.586 1.00 90.69 263 PRO A O 1
ATOM 2170 N N . SER A 1 264 ? -3.973 -10.755 -0.618 1.00 89.25 264 SER A N 1
ATOM 2171 C CA . SER A 1 264 ? -4.962 -11.199 0.367 1.00 89.25 264 SER A CA 1
ATOM 2172 C C . SER A 1 264 ? -4.887 -12.705 0.637 1.00 89.25 264 SER A C 1
ATOM 2174 O O . SER A 1 264 ? -4.898 -13.115 1.799 1.00 89.25 264 SER A O 1
ATOM 2176 N N . VAL A 1 265 ? -4.701 -13.516 -0.407 1.00 91.00 265 VAL A N 1
ATOM 2177 C CA . VAL A 1 265 ? -4.515 -14.971 -0.302 1.00 91.00 265 VAL A CA 1
ATOM 2178 C C . VAL A 1 265 ? -3.195 -15.302 0.394 1.00 91.00 265 VAL A C 1
ATOM 2180 O O . VAL A 1 265 ? -3.155 -16.174 1.264 1.00 91.00 265 VAL A O 1
ATOM 2183 N N . LEU A 1 266 ? -2.111 -14.595 0.060 1.00 91.31 266 LEU A N 1
ATOM 2184 C CA . LEU A 1 266 ? -0.809 -14.776 0.714 1.00 91.31 266 LEU A CA 1
ATOM 2185 C C . LEU A 1 266 ? -0.879 -14.451 2.212 1.00 91.31 266 LEU A C 1
ATOM 2187 O O . LEU A 1 266 ? -0.404 -15.227 3.044 1.00 91.31 266 LEU A O 1
ATOM 2191 N N . LEU A 1 267 ? -1.537 -13.346 2.569 1.00 90.81 267 LEU A N 1
ATOM 2192 C CA . LEU A 1 267 ? -1.751 -12.951 3.961 1.00 90.81 267 LEU A CA 1
ATOM 2193 C C . LEU A 1 267 ? -2.615 -13.967 4.717 1.00 90.81 267 LEU A C 1
ATOM 2195 O O . LEU A 1 267 ? -2.302 -14.295 5.860 1.00 90.81 267 LEU A O 1
ATOM 2199 N N . GLN A 1 268 ? -3.659 -14.510 4.087 1.00 89.81 268 GLN A N 1
ATOM 2200 C CA . GLN A 1 268 ? -4.505 -15.538 4.695 1.00 89.81 268 GLN A CA 1
ATOM 2201 C C . GLN A 1 268 ? -3.738 -16.845 4.931 1.00 89.81 268 GLN A C 1
ATOM 2203 O O . GLN A 1 268 ? -3.839 -17.426 6.012 1.00 89.81 268 GLN A O 1
ATOM 2208 N N . LYS A 1 269 ? -2.934 -17.294 3.958 1.00 89.69 269 LYS A N 1
ATOM 2209 C CA . LYS A 1 269 ? -2.064 -18.472 4.114 1.00 89.69 269 LYS A CA 1
ATOM 2210 C C . LYS A 1 269 ? -1.076 -18.279 5.261 1.00 89.69 269 LYS A C 1
ATOM 2212 O O . LYS A 1 269 ? -0.910 -19.176 6.087 1.00 89.69 269 LYS A O 1
ATOM 2217 N N . ARG A 1 270 ? -0.464 -17.095 5.346 1.00 88.00 270 ARG A N 1
ATOM 2218 C CA . ARG A 1 270 ? 0.468 -16.750 6.423 1.00 88.00 270 ARG A CA 1
ATOM 2219 C C . ARG A 1 270 ? -0.224 -16.751 7.783 1.00 88.00 270 ARG A C 1
ATOM 2221 O O . ARG A 1 270 ? 0.275 -17.386 8.707 1.00 88.00 270 ARG A O 1
ATOM 2228 N N . LEU A 1 271 ? -1.396 -16.132 7.890 1.00 87.75 271 LEU A N 1
ATOM 2229 C CA . LEU A 1 271 ? -2.195 -16.147 9.113 1.00 87.75 271 LEU A CA 1
ATOM 2230 C C . LEU A 1 271 ? -2.555 -17.575 9.546 1.00 87.75 271 LEU A C 1
ATOM 2232 O O . LEU A 1 271 ? -2.375 -17.937 10.705 1.00 87.75 271 LEU A O 1
ATOM 2236 N N . ALA A 1 272 ? -2.997 -18.414 8.609 1.00 88.19 272 ALA A N 1
ATOM 2237 C CA . ALA A 1 272 ? -3.304 -19.811 8.896 1.00 88.19 272 ALA A CA 1
ATOM 2238 C C . ALA A 1 272 ? -2.065 -20.593 9.367 1.00 88.19 272 ALA A C 1
ATOM 2240 O O . ALA A 1 272 ? -2.178 -21.446 10.242 1.00 88.19 272 ALA A O 1
ATOM 2241 N N . SER A 1 273 ? -0.879 -20.303 8.818 1.00 87.88 273 SER A N 1
ATOM 2242 C CA . SER A 1 273 ? 0.372 -20.920 9.279 1.00 87.88 273 SER A CA 1
ATOM 2243 C C . SER A 1 273 ? 0.775 -20.465 10.685 1.00 87.88 273 SER A C 1
ATOM 2245 O O . SER A 1 273 ? 1.202 -21.296 11.479 1.00 87.88 273 SER A O 1
ATOM 2247 N N . GLN A 1 274 ? 0.564 -19.186 11.018 1.00 85.75 274 GLN A N 1
ATOM 2248 C CA . GLN A 1 274 ? 0.819 -18.633 12.353 1.00 85.75 274 GLN A CA 1
ATOM 2249 C C . GLN A 1 274 ? -0.079 -19.297 13.399 1.00 85.75 274 GLN A C 1
ATOM 2251 O O . GLN A 1 274 ? 0.416 -19.797 14.400 1.00 85.75 274 GLN A O 1
ATOM 2256 N N . GLN A 1 275 ? -1.380 -19.401 13.113 1.00 84.75 275 GLN A N 1
ATOM 2257 C CA . GLN A 1 275 ? -2.356 -20.031 14.011 1.00 84.75 275 GLN A CA 1
ATOM 2258 C C . GLN A 1 275 ? -2.127 -21.532 14.222 1.00 84.75 275 GLN A C 1
ATOM 2260 O O . GLN A 1 275 ? -2.580 -22.081 15.217 1.00 84.75 275 GLN A O 1
ATOM 2265 N N . ARG A 1 276 ? -1.464 -22.217 13.282 1.00 84.56 276 ARG A N 1
ATOM 2266 C CA . ARG A 1 276 ? -1.072 -23.627 13.450 1.00 84.56 276 ARG A CA 1
ATOM 2267 C C . ARG A 1 276 ? 0.178 -23.798 14.313 1.00 84.56 276 ARG A C 1
ATOM 2269 O O . ARG A 1 276 ? 0.402 -24.895 14.810 1.00 84.56 276 ARG A O 1
ATOM 2276 N N . ALA A 1 277 ? 1.011 -22.765 14.409 1.00 79.25 277 ALA A N 1
ATOM 2277 C CA . ALA A 1 277 ? 2.267 -22.794 15.153 1.00 79.25 277 ALA A CA 1
ATOM 2278 C C . ALA A 1 277 ? 2.125 -22.296 16.604 1.00 79.25 277 ALA A C 1
ATOM 2280 O O . ALA A 1 277 ? 3.009 -22.575 17.412 1.00 79.25 277 ALA A O 1
ATOM 2281 N N . SER A 1 278 ? 1.051 -21.557 16.912 1.00 66.06 278 SER A N 1
ATOM 2282 C CA . SER A 1 278 ? 0.670 -21.076 18.249 1.00 66.06 278 SER A CA 1
ATOM 2283 C C . SER A 1 278 ? -0.151 -22.097 19.025 1.00 66.06 278 SER A C 1
ATOM 2285 O O . SER A 1 278 ? 0.116 -22.263 20.232 1.00 66.06 278 SER A O 1
#

Secondary structure (DSSP, 8-state):
-HHHHHHHHHHHHTTPPPTTS--TTTT---STTGGGHHHHHHHHHGGGGSPPHHHHHHHHHHHH-----STTPPP---S---THHHHHHHHHHHHHHHHHHHHH-TTS----HHHHHHHHHHHHHHHHT--TTTTHHHHHHHHHHHHHHHHHTSTTHHHHS---TTS--SSTTHHHHHHHHHHTT--SS-HHHHHHHHHHHHHHHHHHHSS--TT---HHHHHHHHHHTHHHHHHHHHHHHHHH---TT--TTS-PPP----HHHHHHHHHHHHHHH-

Foldseek 3Di:
DLVVLLVLVLCVLVVHADPPPDNLCNPLPDPLCVVCNVVSVVVSVCPVVADDPANVQLLCQLQANAGADDPPHDDDDHPDGLLCLLQLVLQLLQVLLVQVVQVVPPVHDRFLQVNLVSLQVNLVSNVSSCDPCPPVVVVSVVVVSVSSLVSQLDPSVPVSFVFDPPDDDPGSNQRSVVSVCVSVVQAPQRVVLVVLLVVLVVVVSVCSNPDPSNPDPDSVVSSVVSVVSVCSSVSNQVSLCSQQVDHSNPHVVPVDRRDSPHSNVSNVVNSVVSVVVD

Radius of gyration: 20.96 Å; chains: 1; bounding box: 56×37×59 Å